Protein AF-0000000071358537 (afdb_homodimer)

Structure (mmCIF, N/CA/C/O backbone):
data_AF-0000000071358537-model_v1
#
loop_
_entity.id
_entity.type
_entity.pdbx_description
1 polymer 'DoxX-like family protein'
#
loop_
_atom_site.group_PDB
_atom_site.id
_atom_site.type_symbol
_atom_site.label_atom_id
_atom_site.label_alt_id
_atom_site.label_comp_id
_atom_site.label_asym_id
_atom_site.label_entity_id
_atom_site.label_seq_id
_atom_site.pdbx_PDB_ins_code
_atom_site.Cartn_x
_atom_site.Cartn_y
_atom_site.Cartn_z
_atom_site.occupancy
_atom_site.B_iso_or_equiv
_atom_site.auth_seq_id
_atom_site.auth_comp_id
_atom_site.auth_asym_id
_atom_site.auth_atom_id
_atom_site.pdbx_PDB_model_num
ATOM 1 N N . MET A 1 1 ? 20.312 22.672 9.211 1 70.56 1 MET A N 1
ATOM 2 C CA . MET A 1 1 ? 19.156 22.672 8.32 1 70.56 1 MET A CA 1
ATOM 3 C C . MET A 1 1 ? 19.578 22.359 6.891 1 70.56 1 MET A C 1
ATOM 5 O O . MET A 1 1 ? 18.938 21.562 6.215 1 70.56 1 MET A O 1
ATOM 9 N N . LYS A 1 2 ? 20.797 22.953 6.488 1 78.69 2 LYS A N 1
ATOM 10 C CA . LYS A 1 2 ? 21.312 22.781 5.133 1 78.69 2 LYS A CA 1
ATOM 11 C C . LYS A 1 2 ? 21.703 21.328 4.875 1 78.69 2 LYS A C 1
ATOM 13 O O . LYS A 1 2 ? 21.438 20.781 3.803 1 78.69 2 LYS A O 1
ATOM 18 N N . ASN A 1 3 ? 22.094 20.688 5.867 1 93.88 3 ASN A N 1
ATOM 19 C CA . ASN A 1 3 ? 22.547 19.312 5.734 1 93.88 3 ASN A CA 1
ATOM 20 C C . ASN A 1 3 ? 21.375 18.344 5.559 1 93.88 3 ASN A C 1
ATOM 22 O O . ASN A 1 3 ? 21.438 17.438 4.734 1 93.88 3 ASN A O 1
ATOM 26 N N . LEU A 1 4 ? 20.344 18.609 6.156 1 95.5 4 LEU A N 1
ATOM 27 C CA . LEU A 1 4 ? 19.188 17.734 6.066 1 95.5 4 LEU A CA 1
ATOM 28 C C . LEU A 1 4 ? 18.531 17.859 4.695 1 95.5 4 LEU A C 1
ATOM 30 O O . LEU A 1 4 ? 18.047 16.859 4.145 1 95.5 4 LEU A O 1
ATOM 34 N N . LYS A 1 5 ? 18.516 19.078 4.188 1 96.44 5 LYS A N 1
ATOM 35 C CA . LYS A 1 5 ? 17.953 19.281 2.852 1 96.44 5 LYS A CA 1
ATOM 36 C C . LYS A 1 5 ? 18.781 18.531 1.804 1 96.44 5 LYS A C 1
ATOM 38 O O . LYS A 1 5 ? 18.219 17.938 0.876 1 96.44 5 LYS A O 1
ATOM 43 N N . THR A 1 6 ? 20.031 18.688 1.976 1 98 6 THR A N 1
ATOM 44 C CA . THR A 1 6 ? 20.922 17.969 1.058 1 98 6 THR A CA 1
ATOM 45 C C . THR A 1 6 ? 20.703 16.469 1.17 1 98 6 THR A C 1
ATOM 47 O O . THR A 1 6 ? 20.641 15.766 0.157 1 98 6 THR A O 1
ATOM 50 N N . ILE A 1 7 ? 20.625 15.914 2.35 1 98.31 7 ILE A N 1
ATOM 51 C CA . ILE A 1 7 ? 20.391 14.492 2.574 1 98.31 7 ILE A CA 1
ATOM 52 C C . ILE A 1 7 ? 19.078 14.078 1.939 1 98.31 7 ILE A C 1
ATOM 54 O O . ILE A 1 7 ? 18.984 13.039 1.278 1 98.31 7 ILE A O 1
ATOM 58 N N . PHE A 1 8 ? 18.047 14.883 2.137 1 98.12 8 PHE A N 1
ATOM 59 C CA . PHE A 1 8 ? 16.75 14.625 1.54 1 98.12 8 PHE A CA 1
ATOM 60 C C . PHE A 1 8 ? 16.844 14.562 0.021 1 98.12 8 PHE A C 1
ATOM 62 O O . PHE A 1 8 ? 16.391 13.602 -0.599 1 98.12 8 PHE A O 1
ATOM 69 N N . LEU A 1 9 ? 17.5 15.562 -0.572 1 97.94 9 LEU A N 1
ATOM 70 C CA . LEU A 1 9 ? 17.562 15.664 -2.025 1 97.94 9 LEU A CA 1
ATOM 71 C C . LEU A 1 9 ? 18.375 14.523 -2.621 1 97.94 9 LEU A C 1
ATOM 73 O O . LEU A 1 9 ? 17.984 13.953 -3.645 1 97.94 9 LEU A O 1
ATOM 77 N N . VAL A 1 10 ? 19.391 14.156 -1.997 1 98.5 10 VAL A N 1
ATOM 78 C CA . VAL A 1 10 ? 20.266 13.109 -2.518 1 98.5 10 VAL A CA 1
ATOM 79 C C . VAL A 1 10 ? 19.578 11.75 -2.389 1 98.5 10 VAL A C 1
ATOM 81 O O . VAL A 1 10 ? 19.562 10.961 -3.338 1 98.5 10 VAL A O 1
ATOM 84 N N . SER A 1 11 ? 19.031 11.445 -1.256 1 98.69 11 SER A N 1
ATOM 85 C CA . SER A 1 11 ? 18.359 10.164 -1.061 1 98.69 11 SE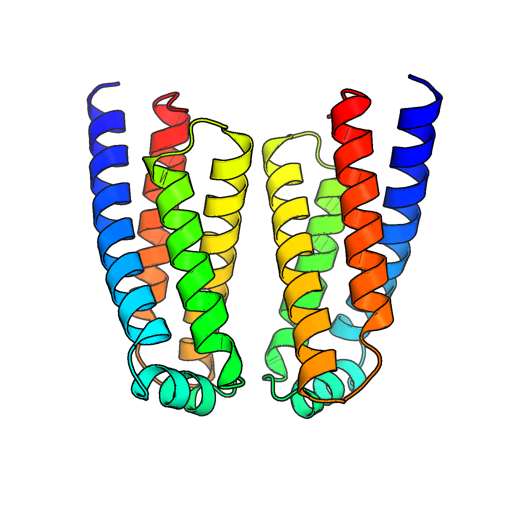R A CA 1
ATOM 86 C C . SER A 1 11 ? 17.141 10.039 -1.978 1 98.69 11 SER A C 1
ATOM 88 O O . SER A 1 11 ? 16.906 8.977 -2.562 1 98.69 11 SER A O 1
ATOM 90 N N . THR A 1 12 ? 16.422 11.109 -2.152 1 98.5 12 THR A N 1
ATOM 91 C CA . THR A 1 12 ? 15.242 11.078 -3.021 1 98.5 12 THR A CA 1
ATOM 92 C C . THR A 1 12 ? 15.656 10.906 -4.48 1 98.5 12 THR A C 1
ATOM 94 O O . THR A 1 12 ? 15.008 10.18 -5.234 1 98.5 12 THR A O 1
ATOM 97 N N . ALA A 1 13 ? 16.703 11.547 -4.859 1 98.75 13 ALA A N 1
ATOM 98 C CA . ALA A 1 13 ? 17.203 11.398 -6.227 1 98.75 13 ALA A CA 1
ATOM 99 C C . ALA A 1 13 ? 17.656 9.969 -6.488 1 98.75 13 ALA A C 1
ATOM 101 O O . ALA A 1 13 ? 17.344 9.391 -7.531 1 98.75 13 ALA A O 1
ATOM 102 N N . LEU A 1 14 ? 18.422 9.469 -5.586 1 98.81 14 LEU A N 1
ATOM 103 C CA . LEU A 1 14 ? 18.891 8.094 -5.73 1 98.81 14 LEU A CA 1
ATOM 104 C C . LEU A 1 14 ? 17.703 7.125 -5.762 1 98.81 14 LEU A C 1
ATOM 106 O O . LEU A 1 14 ? 17.672 6.211 -6.59 1 98.81 14 LEU A O 1
ATOM 110 N N . LEU A 1 15 ? 16.797 7.316 -4.848 1 98.88 15 LEU A N 1
ATOM 111 C CA . LEU A 1 15 ? 15.586 6.504 -4.828 1 98.88 15 LEU A CA 1
ATOM 112 C C . LEU A 1 15 ? 14.828 6.617 -6.148 1 98.88 15 LEU A C 1
ATOM 114 O O . LEU A 1 15 ? 14.359 5.613 -6.688 1 98.88 15 LEU A O 1
ATOM 118 N N . SER A 1 16 ? 14.75 7.77 -6.68 1 98.88 16 SER A N 1
ATOM 119 C CA . SER A 1 16 ? 14.047 8.016 -7.934 1 98.88 16 SER A CA 1
ATOM 120 C C . SER A 1 16 ? 14.703 7.273 -9.094 1 98.88 16 SER A C 1
ATOM 122 O O . SER A 1 16 ? 14.016 6.77 -9.984 1 98.88 16 SER A O 1
ATOM 124 N N . LEU A 1 17 ? 15.984 7.223 -9.078 1 98.56 17 LEU A N 1
ATOM 125 C CA . LEU A 1 17 ? 16.688 6.488 -10.117 1 98.56 17 LEU A CA 1
ATOM 126 C C . LEU A 1 17 ? 16.344 5.008 -10.078 1 98.56 17 LEU A C 1
ATOM 128 O O . LEU A 1 17 ? 16.062 4.402 -11.117 1 98.56 17 LEU A O 1
ATOM 132 N N . LEU A 1 18 ? 16.359 4.453 -8.914 1 98.31 18 LEU A N 1
ATOM 133 C CA . LEU A 1 18 ? 15.977 3.053 -8.758 1 98.31 18 LEU A CA 1
ATOM 134 C C . LEU A 1 18 ? 14.547 2.818 -9.227 1 98.31 18 LEU A C 1
ATOM 136 O O . LEU A 1 18 ? 14.266 1.837 -9.914 1 98.31 18 LEU A O 1
ATOM 140 N N . LEU A 1 19 ? 13.68 3.734 -8.836 1 98.75 19 LEU A N 1
ATOM 141 C CA . LEU A 1 19 ? 12.266 3.605 -9.156 1 98.75 19 LEU A CA 1
ATOM 142 C C . LEU A 1 19 ? 12.023 3.744 -10.656 1 98.75 19 LEU A C 1
ATOM 144 O O . LEU A 1 19 ? 11.195 3.033 -11.219 1 98.75 19 LEU A O 1
ATOM 148 N N . LEU A 1 20 ? 12.703 4.625 -11.273 1 98.5 20 LEU A N 1
ATOM 149 C CA . LEU A 1 20 ? 12.562 4.805 -12.711 1 98.5 20 LEU A CA 1
ATOM 150 C C . LEU A 1 20 ? 13.047 3.568 -13.469 1 98.5 20 LEU A C 1
ATOM 152 O O . LEU A 1 20 ? 12.406 3.137 -14.43 1 98.5 20 LEU A O 1
ATOM 156 N N . MET A 1 21 ? 14.109 3.059 -13.062 1 97.56 21 MET A N 1
ATOM 157 C CA . MET A 1 21 ? 14.617 1.84 -13.688 1 97.56 21 MET A CA 1
ATOM 158 C C . MET A 1 21 ? 13.633 0.686 -13.5 1 97.56 21 MET A C 1
ATOM 160 O O . MET A 1 21 ? 13.336 -0.035 -14.453 1 97.56 21 MET A O 1
ATOM 164 N N . SER A 1 22 ? 13.195 0.503 -12.32 1 97.44 22 SER A N 1
ATOM 165 C CA . SER A 1 22 ? 12.25 -0.571 -12.039 1 97.44 22 SER A CA 1
ATOM 166 C C . SER A 1 22 ? 10.953 -0.381 -12.812 1 97.44 22 SER A C 1
ATOM 168 O O . SER A 1 22 ? 10.438 -1.326 -13.414 1 97.44 22 SER A O 1
ATOM 170 N N . ALA A 1 23 ? 10.422 0.819 -12.781 1 98.25 23 ALA A N 1
ATOM 171 C CA . ALA A 1 23 ? 9.195 1.119 -13.516 1 98.25 23 ALA A CA 1
ATOM 172 C C . ALA A 1 23 ? 9.391 0.885 -15.016 1 98.25 23 ALA A C 1
ATOM 174 O O . ALA A 1 23 ? 8.5 0.347 -15.68 1 98.25 23 ALA A O 1
ATOM 175 N N . GLY A 1 24 ? 10.5 1.299 -15.547 1 98.19 24 GLY A N 1
ATOM 176 C CA . GLY A 1 24 ? 10.789 1.06 -16.953 1 98.19 24 GLY A CA 1
ATOM 177 C C . GLY A 1 24 ? 10.781 -0.412 -17.312 1 98.19 24 GLY A C 1
ATOM 178 O O . GLY A 1 24 ? 10.195 -0.8 -18.328 1 98.19 24 GLY A O 1
ATOM 179 N N . ILE A 1 25 ? 11.383 -1.176 -16.547 1 97.19 25 ILE A N 1
ATOM 180 C CA . ILE A 1 25 ? 11.422 -2.615 -16.781 1 97.19 25 ILE A CA 1
ATOM 181 C C . ILE A 1 25 ? 10.008 -3.188 -16.719 1 97.19 25 ILE A C 1
ATOM 183 O O . ILE A 1 25 ? 9.609 -3.961 -17.594 1 97.19 25 ILE A O 1
ATOM 187 N N . GLU A 1 26 ? 9.258 -2.781 -15.672 1 98.19 26 GLU A N 1
ATOM 188 C CA . GLU A 1 26 ? 7.906 -3.289 -15.484 1 98.19 26 GLU A CA 1
ATOM 189 C C . GLU A 1 26 ? 7.004 -2.898 -16.656 1 98.19 26 GLU A C 1
ATOM 191 O O . GLU A 1 26 ? 6.117 -3.664 -17.047 1 98.19 26 GLU A O 1
ATOM 196 N N . LEU A 1 27 ? 7.219 -1.743 -17.234 1 98.12 27 LEU A N 1
ATOM 197 C CA . LEU A 1 27 ? 6.305 -1.197 -18.234 1 98.12 27 LEU A CA 1
ATOM 198 C C . LEU A 1 27 ? 6.719 -1.623 -19.641 1 98.12 27 LEU A C 1
ATOM 200 O O . LEU A 1 27 ? 5.875 -1.747 -20.531 1 98.12 27 LEU A O 1
ATOM 204 N N . PHE A 1 28 ? 7.977 -1.967 -19.859 1 97.25 28 PHE A N 1
ATOM 205 C CA . PHE A 1 28 ? 8.398 -2.014 -21.25 1 97.25 28 PHE A CA 1
ATOM 206 C C . PHE A 1 28 ? 9.141 -3.311 -21.547 1 97.25 28 PHE A C 1
ATOM 208 O O . PHE A 1 28 ? 9.594 -3.525 -22.672 1 97.25 28 PHE A O 1
ATOM 215 N N . THR A 1 29 ? 9.25 -4.148 -20.594 1 95.94 29 THR A N 1
ATOM 216 C CA . THR A 1 29 ? 9.992 -5.371 -20.891 1 95.94 29 THR A CA 1
ATOM 217 C C . THR A 1 29 ? 9.164 -6.605 -20.547 1 95.94 29 THR A C 1
ATOM 219 O O . THR A 1 29 ? 8.43 -6.609 -19.562 1 95.94 29 THR A O 1
ATOM 222 N N . ALA A 1 30 ? 9.336 -7.645 -21.359 1 92.81 30 ALA A N 1
ATOM 223 C CA . ALA A 1 30 ? 8.711 -8.938 -21.094 1 92.81 30 ALA A CA 1
ATOM 224 C C . ALA A 1 30 ? 9.359 -9.609 -19.891 1 92.81 30 ALA A C 1
ATOM 226 O O . ALA A 1 30 ? 8.734 -10.43 -19.219 1 92.81 30 ALA A O 1
ATOM 227 N N . GLY A 1 31 ? 10.562 -9.305 -19.672 1 93.19 31 GLY A N 1
ATOM 228 C CA . GLY A 1 31 ? 11.305 -9.859 -18.547 1 93.19 31 GLY A CA 1
ATOM 229 C C . GLY A 1 31 ? 10.648 -9.594 -17.203 1 93.19 31 GLY A C 1
ATOM 230 O O . GLY A 1 31 ? 10.758 -10.406 -16.281 1 93.19 31 GLY A O 1
ATOM 231 N N . ALA A 1 32 ? 10.023 -8.539 -17.125 1 94 32 ALA A N 1
ATOM 232 C CA . ALA A 1 32 ? 9.344 -8.227 -15.867 1 94 32 ALA A CA 1
ATOM 233 C C . ALA A 1 32 ? 8.227 -9.219 -15.57 1 94 32 ALA A C 1
ATOM 235 O O . ALA A 1 32 ? 8.094 -9.695 -14.445 1 94 32 ALA A O 1
ATOM 236 N N . ARG A 1 33 ? 7.492 -9.547 -16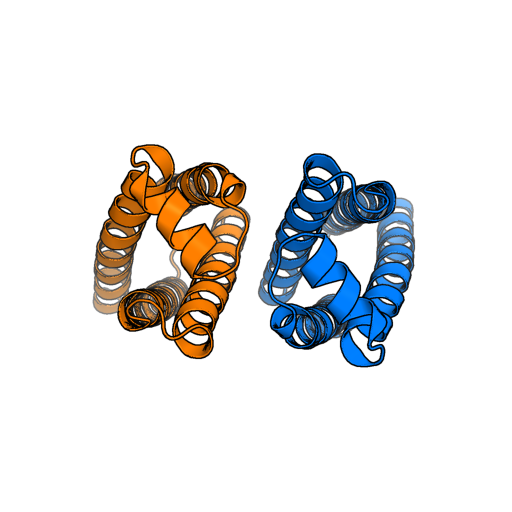.562 1 95.62 33 ARG A N 1
ATOM 237 C CA . ARG A 1 33 ? 6.41 -10.516 -16.391 1 95.62 33 ARG A CA 1
ATOM 238 C C . ARG A 1 33 ? 6.953 -11.875 -15.984 1 95.62 33 ARG A C 1
ATOM 240 O O . ARG A 1 33 ? 6.395 -12.539 -15.109 1 95.62 33 ARG A O 1
ATOM 247 N N . ASP A 1 34 ? 8.07 -12.258 -16.578 1 95.38 34 ASP A N 1
ATOM 248 C CA . ASP A 1 34 ? 8.711 -13.523 -16.219 1 95.38 34 ASP A CA 1
ATOM 249 C C . ASP A 1 34 ? 9.18 -13.508 -14.766 1 95.38 34 ASP A C 1
ATOM 251 O O . ASP A 1 34 ? 9.102 -14.531 -14.078 1 95.38 34 ASP A O 1
ATOM 255 N N . THR A 1 35 ? 9.695 -12.367 -14.328 1 95.69 35 THR A N 1
ATOM 256 C CA . THR A 1 35 ? 10.156 -12.234 -12.953 1 95.69 35 THR A CA 1
ATOM 257 C C . THR A 1 35 ? 8.992 -12.406 -11.969 1 95.69 35 THR A C 1
ATOM 259 O O . THR A 1 35 ? 9.133 -13.078 -10.953 1 95.69 35 THR A O 1
ATOM 262 N N . PHE A 1 36 ? 7.84 -11.82 -12.266 1 97.25 36 PHE A N 1
ATOM 263 C CA . PHE A 1 36 ? 6.664 -11.977 -11.422 1 97.25 36 PHE A CA 1
ATOM 264 C C . PHE A 1 36 ? 6.273 -13.445 -11.305 1 97.25 36 PHE A C 1
ATOM 266 O O . PHE A 1 36 ? 6.051 -13.945 -10.195 1 97.25 36 PHE A O 1
ATOM 273 N N . VAL A 1 37 ? 6.262 -14.109 -12.406 1 96.06 37 VAL A N 1
ATOM 274 C CA . VAL A 1 37 ? 5.887 -15.516 -12.422 1 96.06 37 VAL A CA 1
ATOM 275 C C . VAL A 1 37 ? 6.898 -16.328 -11.617 1 96.06 37 VAL A C 1
ATOM 277 O O . VAL A 1 37 ? 6.523 -17.188 -10.82 1 96.06 37 VAL A O 1
ATOM 280 N N . ALA A 1 38 ? 8.156 -16.062 -11.828 1 96.5 38 ALA A N 1
ATOM 281 C CA . ALA A 1 38 ? 9.211 -16.781 -11.117 1 96.5 38 ALA A CA 1
ATOM 282 C C . ALA A 1 38 ? 9.094 -16.578 -9.609 1 96.5 38 ALA A C 1
ATOM 284 O O . ALA A 1 38 ? 9.438 -17.469 -8.828 1 96.5 38 ALA A O 1
ATOM 285 N N . LEU A 1 39 ? 8.555 -15.43 -9.203 1 96.69 39 LEU A N 1
ATOM 286 C CA . LEU A 1 39 ? 8.367 -15.109 -7.793 1 96.69 39 LEU A CA 1
ATOM 287 C C . LEU A 1 39 ? 7.066 -15.719 -7.27 1 96.69 39 LEU A C 1
ATOM 289 O O . LEU A 1 39 ? 6.789 -15.656 -6.07 1 96.69 39 LEU A O 1
ATOM 293 N N . GLY A 1 40 ? 6.25 -16.219 -8.156 1 95.94 40 GLY A N 1
ATOM 294 C CA . GLY A 1 40 ? 4.977 -16.797 -7.762 1 95.94 40 GLY A CA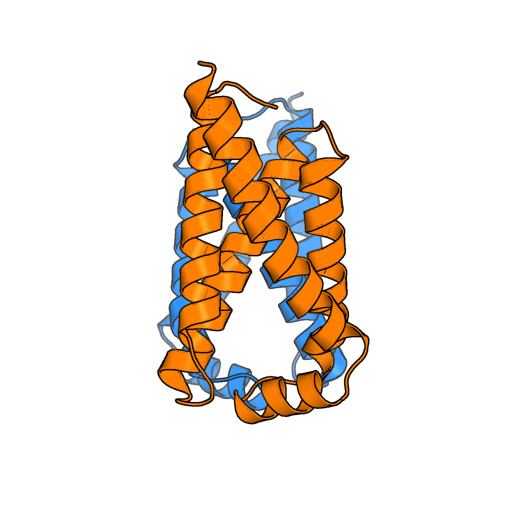 1
ATOM 295 C C . GLY A 1 40 ? 3.826 -15.812 -7.801 1 95.94 40 GLY A C 1
ATOM 296 O O . GLY A 1 40 ? 2.795 -16.031 -7.16 1 95.94 40 GLY A O 1
ATOM 297 N N . TYR A 1 41 ? 4.008 -14.766 -8.477 1 97.56 41 TYR A N 1
ATOM 298 C CA . TYR A 1 41 ? 2.982 -13.734 -8.586 1 97.56 41 TYR A CA 1
ATOM 299 C C . TYR A 1 41 ? 2.416 -13.68 -10 1 97.56 41 TYR A C 1
ATOM 301 O O . TYR A 1 41 ? 3.082 -14.086 -10.961 1 97.56 41 TYR A O 1
ATOM 309 N N . PRO A 1 42 ? 1.22 -13.148 -10.094 1 97.31 42 PRO A N 1
ATOM 310 C CA . PRO A 1 42 ? 0.649 -13.016 -11.438 1 97.31 42 PRO A CA 1
ATOM 311 C C . PRO A 1 42 ? 1.406 -12.008 -12.305 1 97.31 42 PRO A C 1
ATOM 313 O O . PRO A 1 42 ? 1.798 -10.945 -11.82 1 97.31 42 PRO A O 1
ATOM 316 N N . ALA A 1 43 ? 1.479 -12.328 -13.531 1 96.44 43 ALA A N 1
ATOM 317 C CA . ALA A 1 43 ? 2.197 -11.492 -14.484 1 96.44 43 ALA A CA 1
ATOM 318 C C . ALA A 1 43 ? 1.489 -10.148 -14.672 1 96.44 43 ALA A C 1
ATOM 320 O O . ALA A 1 43 ? 2.129 -9.141 -14.969 1 96.44 43 ALA A O 1
ATOM 321 N N . TYR A 1 44 ? 0.25 -10.094 -14.477 1 96 44 TYR A N 1
ATOM 322 C CA . TYR A 1 44 ? -0.521 -8.891 -14.766 1 96 44 TYR A CA 1
ATOM 323 C C . TYR A 1 44 ? -0.192 -7.773 -13.781 1 96 44 TYR A C 1
ATOM 325 O O . TYR A 1 44 ? -0.564 -6.617 -13.992 1 96 44 TYR A O 1
ATOM 333 N N . LEU A 1 45 ? 0.478 -8.062 -12.773 1 97.75 45 LEU A N 1
ATOM 334 C CA . LEU A 1 45 ? 0.835 -7.074 -11.766 1 97.75 45 LEU A CA 1
ATOM 335 C C . LEU A 1 45 ? 1.906 -6.121 -12.289 1 97.75 45 LEU A C 1
ATOM 337 O O . LEU A 1 45 ? 2.088 -5.027 -11.758 1 97.75 45 LEU A O 1
ATOM 341 N N . SER A 1 46 ? 2.59 -6.531 -13.32 1 98 46 SER A N 1
ATOM 342 C CA . SER A 1 46 ? 3.756 -5.785 -13.773 1 98 46 SER A CA 1
ATOM 343 C C . SER A 1 46 ? 3.373 -4.375 -14.211 1 98 46 SER A C 1
ATOM 345 O O . SER A 1 46 ? 3.879 -3.393 -13.672 1 98 46 SER A O 1
ATOM 347 N N . ILE A 1 47 ? 2.461 -4.184 -15.062 1 97.56 47 ILE A N 1
ATOM 348 C CA . ILE A 1 47 ? 2.133 -2.898 -15.664 1 97.56 47 ILE A CA 1
ATOM 349 C C . ILE A 1 47 ? 1.509 -1.979 -14.617 1 97.56 47 ILE A C 1
ATOM 351 O O . ILE A 1 47 ? 1.948 -0.84 -14.445 1 97.56 47 ILE A O 1
ATOM 355 N N . PRO A 1 48 ? 0.514 -2.48 -13.828 1 97.56 48 PRO A N 1
ATOM 356 C CA . PRO A 1 48 ? -0.033 -1.593 -12.805 1 97.56 48 PRO A CA 1
ATOM 357 C C . PRO A 1 48 ? 1.021 -1.138 -11.797 1 97.56 48 PRO A C 1
ATOM 359 O O . PRO A 1 48 ? 0.985 0.005 -11.328 1 97.56 48 PRO A O 1
ATOM 362 N N . LEU A 1 49 ? 1.896 -1.993 -11.438 1 98.12 49 LEU A N 1
ATOM 363 C CA . LEU A 1 49 ? 2.939 -1.614 -10.484 1 98.12 49 LEU A CA 1
ATOM 364 C C . LEU A 1 49 ? 3.857 -0.553 -11.086 1 98.12 49 LEU A C 1
ATOM 366 O O . LEU A 1 49 ? 4.207 0.419 -10.414 1 98.12 49 LEU A O 1
ATOM 370 N N . GLY A 1 50 ? 4.266 -0.733 -12.32 1 98.5 50 GLY A N 1
ATOM 371 C CA . GLY A 1 50 ? 5.07 0.274 -13 1 98.5 50 GLY A CA 1
ATOM 372 C C . GLY A 1 50 ? 4.398 1.635 -13.047 1 98.5 50 GLY A C 1
ATOM 373 O O . GLY A 1 50 ? 5.035 2.656 -12.781 1 98.5 50 GLY A O 1
ATOM 374 N N . LEU A 1 51 ? 3.162 1.649 -13.375 1 98.44 51 LEU A N 1
ATOM 375 C CA . LEU A 1 51 ? 2.406 2.896 -13.438 1 98.44 51 LEU A CA 1
ATOM 376 C C . LEU A 1 51 ? 2.318 3.543 -12.055 1 98.44 51 LEU A C 1
ATOM 378 O O . LEU A 1 51 ? 2.424 4.766 -11.93 1 98.44 51 LEU A O 1
ATOM 382 N N . ALA A 1 52 ? 2.055 2.721 -11.102 1 98.06 52 ALA A N 1
ATOM 383 C CA . ALA A 1 52 ? 1.995 3.225 -9.734 1 98.06 52 ALA A CA 1
ATOM 384 C C . ALA A 1 52 ? 3.32 3.865 -9.328 1 98.06 52 ALA A C 1
ATOM 386 O O . ALA A 1 52 ? 3.336 4.895 -8.648 1 98.06 52 ALA A O 1
ATOM 387 N N . LYS A 1 53 ? 4.422 3.238 -9.711 1 98.69 53 LYS A N 1
ATOM 388 C CA . LYS A 1 53 ? 5.73 3.795 -9.383 1 98.69 53 LYS A CA 1
ATOM 389 C C . LYS A 1 53 ? 5.938 5.148 -10.055 1 98.69 53 LYS A C 1
ATOM 391 O O . LYS A 1 53 ? 6.48 6.074 -9.445 1 98.69 53 LYS A O 1
ATOM 396 N N . ILE A 1 54 ? 5.488 5.27 -11.211 1 98.75 54 ILE A N 1
ATOM 397 C CA . ILE A 1 54 ? 5.574 6.551 -11.898 1 98.75 54 ILE A CA 1
ATOM 398 C C . ILE A 1 54 ? 4.715 7.59 -11.18 1 98.75 54 ILE A C 1
ATOM 400 O O . ILE A 1 54 ? 5.148 8.719 -10.969 1 98.75 54 ILE A O 1
ATOM 404 N N . ALA A 1 55 ? 3.541 7.273 -10.836 1 98.44 55 ALA A N 1
ATOM 405 C CA . ALA A 1 55 ? 2.662 8.172 -10.094 1 98.44 55 ALA A CA 1
ATOM 406 C C . ALA A 1 55 ? 3.318 8.625 -8.789 1 98.44 55 ALA A C 1
ATOM 408 O O . ALA A 1 55 ? 3.236 9.797 -8.422 1 98.44 55 ALA A O 1
ATOM 409 N N . GLY A 1 56 ? 3.945 7.664 -8.047 1 98.38 56 GLY A N 1
ATOM 410 C CA . GLY A 1 56 ? 4.656 8.008 -6.828 1 98.38 56 GLY A CA 1
ATOM 411 C C . GLY A 1 56 ? 5.797 8.984 -7.055 1 98.38 56 GLY A C 1
ATOM 412 O O . GLY A 1 56 ? 6.012 9.891 -6.246 1 98.38 56 GLY A O 1
ATOM 413 N N . LEU A 1 57 ? 6.457 8.781 -8.141 1 98.69 57 LEU A N 1
ATOM 414 C CA . LEU A 1 57 ? 7.547 9.688 -8.484 1 98.69 57 LEU A CA 1
ATOM 415 C C . LEU A 1 57 ? 7.02 11.094 -8.766 1 98.69 57 LEU A C 1
ATOM 417 O O . LEU A 1 57 ? 7.621 12.086 -8.344 1 98.69 57 LEU A O 1
ATOM 421 N N . ILE A 1 58 ? 5.961 11.156 -9.461 1 98.38 58 ILE A N 1
ATOM 422 C CA . ILE A 1 58 ? 5.324 12.445 -9.719 1 98.38 58 ILE A CA 1
ATOM 423 C C . ILE A 1 58 ? 4.926 13.094 -8.398 1 98.38 58 ILE A C 1
ATOM 425 O O . ILE A 1 58 ? 5.141 14.297 -8.203 1 98.38 58 ILE A O 1
ATOM 429 N N . ALA A 1 59 ? 4.395 12.328 -7.508 1 97.69 59 ALA A N 1
ATOM 430 C CA . ALA A 1 59 ? 4.004 12.836 -6.191 1 97.69 59 ALA A CA 1
ATOM 431 C C . ALA A 1 59 ? 5.211 13.391 -5.441 1 97.69 59 ALA A C 1
ATOM 433 O O . ALA A 1 59 ? 5.137 14.461 -4.84 1 97.69 59 ALA A O 1
ATOM 434 N N . PHE A 1 60 ? 6.309 12.672 -5.5 1 97.38 60 PHE A N 1
ATOM 435 C CA . PHE A 1 60 ? 7.516 13.078 -4.785 1 97.38 60 PHE A CA 1
ATOM 436 C C . PHE A 1 60 ? 8.016 14.43 -5.277 1 97.38 60 PHE A C 1
ATOM 438 O O . PHE A 1 60 ? 8.406 15.281 -4.473 1 97.38 60 PHE A O 1
ATOM 445 N N . TRP A 1 61 ? 7.926 14.68 -6.559 1 97.31 61 TRP A N 1
ATOM 446 C CA . TRP A 1 61 ? 8.688 15.789 -7.105 1 97.31 61 TRP A CA 1
ATOM 447 C C . TRP A 1 61 ? 7.766 16.953 -7.492 1 97.31 61 TRP A C 1
ATOM 449 O O . TRP A 1 61 ? 8.172 18.109 -7.465 1 97.31 61 TRP A O 1
ATOM 459 N N . LEU A 1 62 ? 6.523 16.625 -7.773 1 97.06 62 LEU A N 1
ATOM 460 C CA . LEU A 1 62 ? 5.73 17.672 -8.422 1 97.06 62 LEU A CA 1
ATOM 461 C C . LEU A 1 62 ? 4.543 18.062 -7.551 1 97.06 62 LEU A C 1
ATOM 463 O O . LEU A 1 62 ? 3.941 19.125 -7.758 1 97.06 62 LEU A O 1
ATOM 467 N N . VAL A 1 63 ? 4.195 17.219 -6.711 1 94.94 63 VAL A N 1
ATOM 468 C CA . VAL A 1 63 ? 2.988 17.516 -5.941 1 94.94 63 VAL A CA 1
ATOM 469 C C . VAL A 1 63 ? 3.365 18.156 -4.609 1 94.94 63 VAL A C 1
ATOM 471 O O . VAL A 1 63 ? 4.277 17.688 -3.92 1 94.94 63 VAL A O 1
ATOM 474 N N . LYS A 1 64 ? 2.656 19.172 -4.203 1 93.81 64 LYS A N 1
ATOM 475 C CA . LYS A 1 64 ? 2.977 19.922 -2.986 1 93.81 64 LYS A CA 1
ATOM 476 C C . LYS A 1 64 ? 2.072 19.5 -1.832 1 93.81 64 LYS A C 1
ATOM 478 O O . LYS A 1 64 ? 2.357 19.797 -0.671 1 93.81 64 LYS A O 1
ATOM 483 N N . ASN A 1 65 ? 1.072 18.812 -2.141 1 94.38 65 ASN A N 1
ATOM 484 C CA . ASN A 1 65 ? 0.15 18.359 -1.105 1 94.38 65 ASN A CA 1
ATOM 485 C C . ASN A 1 65 ? 0.792 17.297 -0.207 1 94.38 65 ASN A C 1
ATOM 487 O O . ASN A 1 65 ? 1.171 16.234 -0.675 1 94.38 65 ASN A O 1
ATOM 491 N N . PRO A 1 66 ? 0.92 17.562 1.1 1 93.31 66 PRO A N 1
ATOM 492 C CA . PRO A 1 66 ? 1.606 16.625 1.996 1 93.31 66 PRO A CA 1
ATOM 493 C C . PRO A 1 66 ? 0.896 15.281 2.1 1 93.31 66 PRO A C 1
ATOM 495 O O . PRO A 1 66 ? 1.548 14.25 2.275 1 93.31 66 PRO A O 1
ATOM 498 N N . THR A 1 67 ? -0.353 15.32 2.037 1 93.69 67 THR A N 1
ATOM 499 C CA . THR A 1 67 ? -1.111 14.078 2.133 1 93.69 67 THR A CA 1
ATOM 500 C C . THR A 1 67 ? -0.761 13.141 0.98 1 93.69 67 THR A C 1
ATOM 502 O O . THR A 1 67 ? -0.524 11.945 1.191 1 93.69 67 THR A O 1
ATOM 505 N N . ILE A 1 68 ? -0.725 13.641 -0.203 1 96 68 ILE A N 1
ATOM 506 C CA . ILE A 1 68 ? -0.392 12.844 -1.379 1 96 68 ILE A CA 1
ATOM 507 C C . ILE A 1 68 ? 1.031 12.305 -1.254 1 96 68 ILE A C 1
ATOM 509 O O . ILE A 1 68 ? 1.302 11.156 -1.61 1 96 68 ILE A O 1
ATOM 513 N N . LYS A 1 69 ? 1.898 13.016 -0.73 1 96.44 69 LYS A N 1
ATOM 514 C CA . LYS A 1 69 ? 3.273 12.57 -0.523 1 96.44 69 LYS A CA 1
ATOM 515 C C . LYS A 1 69 ? 3.336 11.438 0.497 1 96.44 69 LYS A C 1
ATOM 517 O O . LYS A 1 69 ? 4.086 10.477 0.319 1 96.44 69 LYS A O 1
ATOM 522 N N . GLU A 1 70 ? 2.52 11.594 1.552 1 96.38 70 GLU A N 1
ATOM 523 C CA . GLU A 1 70 ? 2.473 10.531 2.551 1 96.38 70 GLU A CA 1
ATOM 524 C C . GLU A 1 70 ? 1.959 9.227 1.944 1 96.38 70 GLU A C 1
ATOM 526 O O . GLU A 1 70 ? 2.453 8.148 2.271 1 96.38 70 GLU A O 1
ATOM 531 N N . TRP A 1 71 ? 0.983 9.359 1.085 1 97.25 71 TRP A N 1
ATOM 532 C CA . TRP A 1 71 ? 0.457 8.172 0.413 1 97.25 71 TRP A CA 1
ATOM 533 C C . TRP A 1 71 ? 1.517 7.539 -0.481 1 97.25 71 TRP A C 1
ATOM 535 O O . TRP A 1 71 ? 1.581 6.316 -0.604 1 97.25 71 TRP A O 1
ATOM 545 N N . ALA A 1 72 ? 2.283 8.367 -1.154 1 98.19 72 ALA A N 1
ATOM 546 C CA . ALA A 1 72 ? 3.371 7.863 -1.986 1 98.19 72 ALA A CA 1
ATOM 547 C C . ALA A 1 72 ? 4.41 7.129 -1.143 1 98.19 72 ALA A C 1
ATOM 549 O O . ALA A 1 72 ? 4.82 6.016 -1.482 1 98.19 72 ALA A O 1
ATOM 550 N N . TYR A 1 73 ? 4.812 7.707 -0.033 1 98.25 73 TYR A N 1
ATOM 551 C CA . TYR A 1 73 ? 5.773 7.066 0.858 1 98.25 73 TYR A CA 1
ATOM 552 C C . TYR A 1 73 ? 5.23 5.738 1.38 1 98.25 73 TYR A C 1
ATOM 554 O O . TYR A 1 73 ? 5.957 4.746 1.446 1 98.25 73 TYR A O 1
ATOM 562 N N . ALA A 1 74 ? 3.969 5.742 1.723 1 97.75 74 ALA A N 1
ATOM 563 C CA . ALA A 1 74 ? 3.35 4.508 2.205 1 97.75 74 ALA A CA 1
ATOM 564 C C . ALA A 1 74 ? 3.336 3.439 1.118 1 97.75 74 ALA A C 1
ATOM 566 O O . ALA A 1 74 ? 3.668 2.279 1.376 1 97.75 74 ALA A O 1
ATOM 567 N N . GLY A 1 75 ? 2.936 3.857 -0.038 1 97.94 75 GLY A N 1
ATOM 568 C CA . GLY A 1 75 ? 2.928 2.924 -1.152 1 97.94 75 GLY A CA 1
ATOM 569 C C . GLY A 1 75 ? 4.285 2.301 -1.42 1 97.94 75 GLY A C 1
ATOM 570 O O . GLY A 1 75 ? 4.391 1.085 -1.6 1 97.94 75 GLY A O 1
ATOM 571 N N . PHE A 1 76 ? 5.277 3.084 -1.433 1 98.81 76 PHE A N 1
ATOM 572 C CA . PHE A 1 76 ? 6.621 2.58 -1.689 1 98.81 76 PHE A CA 1
ATOM 573 C C . PHE A 1 76 ? 7.113 1.729 -0.524 1 98.81 76 PHE A C 1
ATOM 575 O O . PHE A 1 76 ? 7.848 0.758 -0.724 1 98.81 76 PHE A O 1
ATOM 582 N N . PHE A 1 77 ? 6.773 2.143 0.67 1 98.38 77 PHE A N 1
ATOM 583 C CA . PHE A 1 77 ? 7.129 1.321 1.821 1 98.38 77 PHE A CA 1
ATOM 584 C C . PHE A 1 77 ? 6.574 -0.09 1.672 1 98.38 77 PHE A C 1
ATOM 586 O O . PHE A 1 77 ? 7.309 -1.069 1.814 1 98.38 77 PHE A O 1
ATOM 593 N N . PHE A 1 78 ? 5.266 -0.185 1.343 1 97.44 78 PHE A N 1
ATOM 594 C CA . PHE A 1 78 ? 4.652 -1.5 1.193 1 97.44 78 PHE A CA 1
ATOM 595 C C . PHE A 1 78 ? 5.238 -2.236 -0.005 1 97.44 78 PHE A C 1
ATOM 597 O O . PHE A 1 78 ? 5.453 -3.449 0.05 1 97.44 78 PHE A O 1
ATOM 604 N N . ASP A 1 79 ? 5.469 -1.511 -1.092 1 98.12 79 ASP A N 1
ATOM 605 C CA . ASP A 1 79 ? 6.059 -2.102 -2.287 1 98.12 79 ASP A CA 1
ATOM 606 C C . ASP A 1 79 ? 7.402 -2.752 -1.972 1 98.12 79 ASP A C 1
ATOM 608 O O . ASP A 1 79 ? 7.629 -3.918 -2.303 1 98.12 79 ASP A O 1
ATOM 612 N N . PHE A 1 80 ? 8.258 -2.078 -1.282 1 98.75 80 PHE A N 1
ATOM 613 C CA . PHE A 1 80 ? 9.617 -2.557 -1.056 1 98.75 80 PHE A CA 1
ATOM 614 C C . PHE A 1 80 ? 9.625 -3.682 -0.028 1 98.75 80 PHE A C 1
ATOM 616 O O . PHE A 1 80 ? 10.422 -4.621 -0.136 1 98.75 80 PHE A O 1
ATOM 623 N N . VAL A 1 81 ? 8.812 -3.609 0.964 1 97.75 81 VAL A N 1
ATOM 624 C CA . VAL A 1 81 ? 8.703 -4.695 1.935 1 97.75 81 VAL A CA 1
ATOM 625 C C . VAL A 1 81 ? 8.25 -5.973 1.234 1 97.75 81 VAL A C 1
ATOM 627 O O . VAL A 1 81 ? 8.812 -7.047 1.456 1 97.75 81 VAL A O 1
ATOM 630 N N . LEU A 1 82 ? 7.262 -5.844 0.385 1 97.31 82 LEU A N 1
ATOM 631 C CA . LEU A 1 82 ? 6.742 -7 -0.341 1 97.31 82 LEU A CA 1
ATOM 632 C C . LEU A 1 82 ? 7.785 -7.535 -1.317 1 97.31 82 LEU A C 1
ATOM 634 O O . LEU A 1 82 ? 7.973 -8.75 -1.423 1 97.31 82 LEU A O 1
ATOM 638 N N . ALA A 1 83 ? 8.43 -6.633 -2.014 1 97.88 83 ALA A N 1
ATOM 639 C CA . ALA A 1 83 ? 9.453 -7.051 -2.967 1 97.88 83 ALA A CA 1
ATOM 640 C C . ALA A 1 83 ? 10.586 -7.793 -2.266 1 97.88 83 ALA A C 1
ATOM 642 O O . ALA A 1 83 ? 10.992 -8.875 -2.699 1 97.88 83 ALA A O 1
ATOM 643 N N . ALA A 1 84 ? 11.117 -7.223 -1.183 1 98.12 84 ALA A N 1
ATOM 644 C CA . ALA A 1 84 ? 12.188 -7.875 -0.433 1 98.12 84 ALA A CA 1
ATOM 645 C C . ALA A 1 84 ? 11.758 -9.25 0.056 1 98.12 84 ALA A C 1
ATOM 647 O O . ALA A 1 84 ? 12.5 -10.227 -0.071 1 98.12 84 ALA A O 1
ATOM 648 N N . SER A 1 85 ? 10.562 -9.359 0.597 1 97.38 85 SER A N 1
ATOM 649 C CA . SER A 1 85 ? 10.055 -10.633 1.107 1 97.38 85 SER A CA 1
ATOM 650 C C . SER A 1 85 ? 9.906 -11.656 -0.009 1 97.38 85 SER A C 1
ATOM 652 O O . SER A 1 85 ? 10.234 -12.836 0.174 1 97.38 85 SER A O 1
ATOM 654 N N . ALA A 1 86 ? 9.375 -11.211 -1.129 1 97.25 86 ALA A N 1
ATOM 655 C CA . ALA A 1 86 ? 9.18 -12.109 -2.262 1 97.25 86 ALA A CA 1
ATOM 656 C C . ALA A 1 86 ? 10.5 -12.734 -2.705 1 97.25 86 ALA A C 1
ATOM 658 O O . ALA A 1 86 ? 10.578 -13.945 -2.914 1 97.25 86 ALA A O 1
ATOM 659 N N . HIS A 1 87 ? 11.531 -11.945 -2.836 1 97.69 87 HIS A N 1
ATOM 660 C CA . HIS A 1 87 ? 12.836 -12.453 -3.248 1 97.69 87 HIS A CA 1
ATOM 661 C C . HIS A 1 87 ? 13.438 -13.352 -2.174 1 97.69 87 HIS A C 1
ATOM 663 O O . HIS A 1 87 ? 14.008 -14.398 -2.484 1 97.69 87 HIS A O 1
ATOM 669 N N . LEU A 1 88 ? 13.305 -12.914 -0.947 1 96.75 88 LEU A N 1
ATOM 670 C CA . LEU A 1 88 ? 13.867 -13.68 0.157 1 96.75 88 LEU A CA 1
ATOM 671 C C . LEU A 1 88 ? 13.219 -15.055 0.256 1 96.75 88 LEU A C 1
ATOM 673 O O . LEU A 1 88 ? 13.906 -16.062 0.438 1 96.75 88 LEU A O 1
ATOM 677 N N . ILE A 1 89 ? 11.984 -15.156 0.097 1 96.12 89 ILE A N 1
ATOM 678 C CA . ILE A 1 89 ? 11.234 -16.391 0.327 1 96.12 89 ILE A CA 1
ATOM 679 C C . ILE A 1 89 ? 11.32 -17.281 -0.909 1 96.12 89 ILE A C 1
ATOM 681 O O . ILE A 1 89 ? 11.461 -18.5 -0.794 1 96.12 89 ILE A O 1
ATOM 685 N N . SER A 1 90 ? 11.164 -16.688 -2.076 1 95.19 90 SER A N 1
ATOM 686 C CA . SER A 1 90 ? 11.203 -17.469 -3.305 1 95.19 90 SER A CA 1
ATOM 687 C C . SER A 1 90 ? 12.617 -17.953 -3.604 1 95.19 90 SER A C 1
ATOM 689 O O . SER A 1 90 ? 12.797 -18.922 -4.344 1 95.19 90 SER A O 1
ATOM 691 N N . GLY A 1 91 ? 13.625 -17.156 -3.115 1 94.88 91 GLY A N 1
ATOM 692 C CA . GLY A 1 91 ? 15 -17.453 -3.463 1 94.88 91 GLY A CA 1
ATOM 693 C C . GLY A 1 91 ? 15.375 -17 -4.859 1 94.88 91 GLY A C 1
ATOM 694 O O . GLY A 1 91 ? 16.484 -17.266 -5.332 1 94.88 91 GLY A O 1
ATOM 695 N N . PHE A 1 92 ? 14.445 -16.406 -5.48 1 96.06 92 PHE A N 1
ATOM 696 C CA . PHE A 1 92 ? 14.68 -15.93 -6.84 1 96.06 92 PHE A CA 1
ATOM 697 C C . PHE A 1 92 ? 15.102 -14.469 -6.844 1 96.06 92 PHE A C 1
ATOM 699 O O . PHE A 1 92 ? 14.43 -13.617 -6.262 1 96.06 92 PHE A O 1
ATOM 706 N N . GLY A 1 93 ? 16.219 -14.156 -7.477 1 93.69 93 GLY A N 1
ATOM 707 C CA . GLY A 1 93 ? 16.688 -12.789 -7.582 1 93.69 93 GLY A CA 1
ATOM 708 C C . GLY A 1 93 ? 17.328 -12.281 -6.309 1 93.69 93 GLY A C 1
ATOM 709 O O . GLY A 1 93 ? 17.562 -13.047 -5.371 1 93.69 93 GLY A O 1
ATOM 710 N N . ASN A 1 94 ? 17.688 -11.102 -6.371 1 94.75 94 ASN A N 1
ATOM 711 C CA . ASN A 1 94 ? 18.406 -10.469 -5.273 1 94.75 94 ASN A CA 1
ATOM 712 C C . ASN A 1 94 ? 17.516 -9.492 -4.504 1 94.75 94 ASN A C 1
ATOM 714 O O . ASN A 1 94 ? 17.078 -8.484 -5.059 1 94.75 94 ASN A O 1
ATOM 718 N N . PRO A 1 95 ? 17.359 -9.805 -3.156 1 96.69 95 PRO A N 1
ATOM 719 C CA . PRO A 1 95 ? 16.516 -8.914 -2.352 1 96.69 95 PRO A CA 1
ATOM 720 C C . PRO A 1 95 ? 17.188 -7.586 -2.029 1 96.69 95 PRO A C 1
ATOM 722 O O . PRO A 1 95 ? 16.531 -6.652 -1.563 1 96.69 95 PRO A O 1
ATOM 725 N N . MET A 1 96 ? 18.391 -7.414 -2.35 1 97.62 96 MET A N 1
ATOM 726 C CA . MET A 1 96 ? 19.203 -6.289 -1.87 1 97.62 96 MET A CA 1
ATOM 727 C C . MET A 1 96 ? 18.734 -4.98 -2.498 1 97.62 96 MET A C 1
ATOM 729 O O . MET A 1 96 ? 18.766 -3.932 -1.854 1 97.62 96 MET A O 1
ATOM 733 N N . ILE A 1 97 ? 18.312 -5 -3.68 1 97.31 97 ILE A N 1
ATOM 734 C CA . ILE A 1 97 ? 17.859 -3.773 -4.324 1 97.31 97 ILE A CA 1
ATOM 735 C C . ILE A 1 97 ? 16.641 -3.221 -3.59 1 97.31 97 ILE A C 1
ATOM 737 O O . ILE A 1 97 ? 16.562 -2.023 -3.301 1 97.31 97 ILE A O 1
ATOM 741 N N . ALA A 1 98 ? 15.688 -4.152 -3.307 1 98.25 98 ALA A N 1
ATOM 742 C CA . ALA A 1 98 ? 14.5 -3.738 -2.564 1 98.25 98 ALA A CA 1
ATOM 743 C C . ALA A 1 98 ? 14.867 -3.236 -1.172 1 98.25 98 ALA A C 1
ATOM 745 O O . ALA A 1 98 ? 14.273 -2.281 -0.67 1 98.25 98 ALA A O 1
ATOM 746 N N . ILE A 1 99 ? 15.812 -3.812 -0.548 1 98.69 99 ILE A N 1
ATOM 747 C CA . ILE A 1 99 ? 16.25 -3.424 0.791 1 98.69 99 ILE A CA 1
ATOM 748 C C . ILE A 1 99 ? 16.938 -2.062 0.737 1 98.69 99 ILE A C 1
ATOM 750 O O . ILE A 1 99 ? 16.688 -1.199 1.581 1 98.69 99 ILE A O 1
ATOM 754 N N . ILE A 1 100 ? 17.781 -1.876 -0.239 1 98.75 100 ILE A N 1
ATOM 755 C CA . ILE A 1 100 ? 18.422 -0.583 -0.441 1 98.75 100 ILE A CA 1
ATOM 756 C C . ILE A 1 100 ? 17.359 0.492 -0.667 1 98.75 100 ILE A C 1
ATOM 758 O O . ILE A 1 100 ? 17.438 1.577 -0.086 1 98.75 100 ILE A O 1
ATOM 762 N N . ALA A 1 101 ? 16.375 0.137 -1.488 1 98.81 101 ALA A N 1
ATOM 763 C CA . ALA A 1 101 ? 15.297 1.081 -1.747 1 98.81 101 ALA A CA 1
ATOM 764 C C . ALA A 1 101 ? 14.555 1.429 -0.46 1 98.81 101 ALA A C 1
ATOM 766 O O . ALA A 1 101 ? 14.195 2.586 -0.239 1 98.81 101 ALA A O 1
ATOM 767 N N . LEU A 1 102 ? 14.352 0.444 0.323 1 98.81 102 LEU A N 1
ATOM 768 C CA . LEU A 1 102 ? 13.664 0.655 1.597 1 98.81 102 LEU A CA 1
ATOM 769 C C . LEU A 1 102 ? 14.484 1.574 2.502 1 98.81 102 LEU A C 1
ATOM 771 O O . LEU A 1 102 ? 13.922 2.461 3.152 1 98.81 102 LEU A O 1
ATOM 775 N N . VAL A 1 103 ? 15.742 1.404 2.557 1 98.88 103 VAL A N 1
ATOM 776 C CA . VAL A 1 103 ? 16.625 2.242 3.359 1 98.88 103 VAL A CA 1
ATOM 777 C C . VAL A 1 103 ? 16.625 3.67 2.814 1 98.88 103 VAL A C 1
ATOM 779 O O . VAL A 1 103 ? 16.5 4.629 3.576 1 98.88 103 VAL A O 1
ATOM 782 N N . LEU A 1 104 ? 16.766 3.824 1.534 1 98.88 104 LEU A N 1
ATOM 783 C CA . LEU A 1 104 ? 16.734 5.145 0.919 1 98.88 104 LEU A CA 1
ATOM 784 C C . LEU A 1 104 ? 15.398 5.836 1.194 1 98.88 104 LEU A C 1
ATOM 786 O O . LEU A 1 104 ? 15.359 7.047 1.428 1 98.88 104 LEU A O 1
ATOM 790 N N . LEU A 1 105 ? 14.344 5.074 1.121 1 98.88 105 LEU A N 1
ATOM 791 C CA . LEU A 1 105 ? 13.023 5.613 1.424 1 98.88 105 LEU A CA 1
ATOM 792 C C . LEU A 1 105 ? 12.969 6.152 2.85 1 98.88 105 LEU A C 1
ATOM 794 O O . LEU A 1 105 ? 12.438 7.242 3.086 1 98.88 105 LEU A O 1
ATOM 798 N N . ALA A 1 106 ? 13.477 5.375 3.775 1 98.81 106 ALA A N 1
ATOM 799 C CA . ALA A 1 106 ? 13.5 5.793 5.176 1 98.81 106 ALA A CA 1
ATOM 800 C C . ALA A 1 106 ? 14.328 7.062 5.355 1 98.81 106 ALA A C 1
ATOM 802 O O . ALA A 1 106 ? 13.906 7.988 6.059 1 98.81 106 ALA A O 1
ATOM 803 N N . ILE A 1 107 ? 15.453 7.121 4.746 1 98.75 107 ILE A N 1
ATOM 804 C CA . ILE A 1 107 ? 16.328 8.289 4.844 1 98.75 107 ILE A CA 1
ATOM 805 C C . ILE A 1 107 ? 15.625 9.5 4.227 1 98.75 107 ILE A C 1
ATOM 807 O O . ILE A 1 107 ? 15.625 10.586 4.812 1 98.75 107 ILE A O 1
ATOM 811 N N . SER A 1 108 ? 15.078 9.32 3.053 1 98.56 108 SER A N 1
ATOM 812 C CA . SER A 1 108 ? 14.336 10.391 2.387 1 98.56 108 SER A CA 1
ATOM 813 C C . SER A 1 108 ? 13.211 10.922 3.27 1 98.56 108 SER A C 1
ATOM 815 O O . SER A 1 108 ? 13.094 12.133 3.467 1 98.56 108 SER A O 1
ATOM 817 N N . TYR A 1 109 ? 12.5 10.023 3.869 1 98.25 109 TYR A N 1
ATOM 818 C CA . TYR A 1 109 ? 11.344 10.398 4.68 1 98.25 109 TYR A CA 1
ATOM 819 C C . TYR A 1 109 ? 11.773 11.141 5.938 1 98.25 109 TYR A C 1
ATOM 821 O O . TYR A 1 109 ? 11.234 12.203 6.258 1 98.25 109 TYR A O 1
ATOM 829 N N . ILE A 1 110 ? 12.688 10.586 6.672 1 97.88 110 ILE A N 1
ATOM 830 C CA . ILE A 1 110 ? 13.133 11.141 7.945 1 97.88 110 ILE A CA 1
ATOM 831 C C . ILE A 1 110 ? 13.766 12.508 7.723 1 97.88 110 ILE A C 1
ATOM 833 O O . ILE A 1 110 ? 13.492 13.453 8.469 1 97.88 110 ILE A O 1
ATOM 837 N N . SER A 1 111 ? 14.625 12.625 6.73 1 97.88 111 SER A N 1
ATOM 838 C CA . SER A 1 111 ? 15.25 13.906 6.449 1 97.88 111 SER A CA 1
ATOM 839 C C . SER A 1 111 ? 14.227 14.938 5.988 1 97.88 111 SER A C 1
ATOM 841 O O . SER A 1 111 ? 14.344 16.125 6.301 1 97.88 111 SER A O 1
ATOM 843 N N . ARG A 1 112 ? 13.227 14.484 5.219 1 96.31 112 ARG A N 1
ATOM 844 C CA . ARG A 1 112 ? 12.141 15.383 4.812 1 96.31 112 ARG A CA 1
ATOM 845 C C . ARG A 1 112 ? 11.43 15.961 6.027 1 96.31 112 ARG A C 1
ATOM 847 O O . ARG A 1 112 ? 11.234 17.172 6.113 1 96.31 112 ARG A O 1
ATOM 854 N N . MET A 1 113 ? 11.125 15.109 6.996 1 95.38 113 MET A N 1
ATOM 855 C CA . MET A 1 113 ? 10.398 15.508 8.195 1 95.38 113 MET A CA 1
ATOM 856 C C . MET A 1 113 ? 11.258 16.422 9.07 1 95.38 113 MET A C 1
ATOM 858 O O . MET A 1 113 ? 10.781 17.453 9.547 1 95.38 113 MET A O 1
ATOM 862 N N . LYS A 1 114 ? 12.445 16.094 9.203 1 95.94 114 LYS A N 1
ATOM 863 C CA . LYS A 1 114 ? 13.344 16.859 10.055 1 95.94 114 LYS A CA 1
ATOM 864 C C . LYS A 1 114 ? 13.656 18.219 9.438 1 95.94 114 LYS A C 1
ATOM 866 O O . LYS A 1 114 ? 13.852 19.203 10.164 1 95.94 114 LYS A O 1
ATOM 871 N N . ALA A 1 115 ? 13.734 18.266 8.133 1 94.81 115 ALA A N 1
ATOM 872 C CA . ALA A 1 115 ? 14.031 19.516 7.438 1 94.81 115 ALA A CA 1
ATOM 873 C C . ALA A 1 115 ? 12.789 20.391 7.324 1 94.81 115 ALA A C 1
ATOM 875 O O . ALA A 1 115 ? 12.875 21.562 6.934 1 94.81 115 ALA A O 1
ATOM 876 N N . GLY A 1 116 ? 11.594 19.875 7.691 1 90.81 116 GLY A N 1
ATOM 877 C CA . GLY A 1 116 ? 10.359 20.625 7.594 1 90.81 116 GLY A CA 1
ATOM 878 C C . GLY A 1 116 ? 9.938 20.891 6.16 1 90.81 116 GLY A C 1
ATOM 879 O O . GLY A 1 116 ? 9.375 21.953 5.859 1 90.81 116 GLY A O 1
ATOM 880 N N . LEU A 1 117 ? 10.344 19.906 5.336 1 85.19 117 LEU A N 1
ATOM 881 C CA . LEU A 1 117 ? 10.031 20.094 3.924 1 85.19 117 LEU A CA 1
ATOM 882 C C . LEU A 1 117 ? 8.656 19.516 3.6 1 85.19 117 LEU A C 1
ATOM 884 O O . LEU A 1 117 ? 8.266 18.469 4.145 1 85.19 117 LEU A O 1
ATOM 888 N N . ASN A 1 118 ? 7.879 20.297 2.906 1 72.12 118 ASN A N 1
ATOM 889 C CA . ASN A 1 118 ? 6.613 19.781 2.395 1 72.12 118 ASN A CA 1
ATOM 890 C C . ASN A 1 118 ? 6.777 19.156 1.015 1 72.12 118 ASN A C 1
ATOM 892 O O . ASN A 1 118 ? 7.59 19.609 0.21 1 72.12 118 ASN A O 1
ATOM 896 N N . MET B 1 1 ? -22.172 19.406 10.68 1 70.81 1 MET B N 1
ATOM 897 C CA . MET B 1 1 ? -20.984 18.859 11.32 1 70.81 1 MET B CA 1
ATOM 898 C C . MET B 1 1 ? -21.297 17.516 11.969 1 70.81 1 MET B C 1
ATOM 900 O O . MET B 1 1 ? -20.547 16.547 11.805 1 70.81 1 MET B O 1
ATOM 904 N N . LYS B 1 2 ? -22.547 17.453 12.625 1 79.56 2 LYS B N 1
ATOM 905 C CA . LYS B 1 2 ? -22.984 16.25 13.328 1 79.56 2 LYS B CA 1
ATOM 906 C C . LYS B 1 2 ? -23.219 15.094 12.359 1 79.56 2 LYS B C 1
ATOM 908 O O . LYS B 1 2 ? -22.844 13.953 12.633 1 79.56 2 LYS B O 1
ATOM 913 N N . ASN B 1 3 ? -23.594 15.422 11.219 1 93.94 3 ASN B N 1
ATOM 914 C CA . ASN B 1 3 ? -23.906 14.406 10.227 1 93.94 3 ASN B CA 1
ATOM 915 C C . ASN B 1 3 ? -22.641 13.781 9.648 1 93.94 3 ASN B C 1
ATOM 917 O O . ASN B 1 3 ? -22.578 12.562 9.461 1 93.94 3 ASN B O 1
ATOM 921 N N . LEU B 1 4 ? -21.672 14.523 9.508 1 95.56 4 LEU B N 1
ATOM 922 C CA . LEU B 1 4 ? -20.422 14.016 8.945 1 95.56 4 LEU B CA 1
ATOM 923 C C . LEU B 1 4 ? -19.719 13.102 9.938 1 95.56 4 LEU B C 1
ATOM 925 O O . LEU B 1 4 ? -19.125 12.094 9.539 1 95.56 4 LEU B O 1
ATOM 929 N N . LYS B 1 5 ? -19.812 13.477 11.211 1 96.44 5 LYS B N 1
ATOM 930 C CA . LYS B 1 5 ? -19.219 12.625 12.234 1 96.44 5 LYS B CA 1
ATOM 931 C C . LYS B 1 5 ? -19.906 11.266 12.289 1 96.44 5 LYS B C 1
ATOM 933 O O . LYS B 1 5 ? -19.25 10.234 12.445 1 96.44 5 LYS B O 1
ATOM 938 N N . THR B 1 6 ? -21.188 11.367 12.227 1 98 6 THR B N 1
ATOM 939 C CA . THR B 1 6 ? -21.938 10.125 12.219 1 98 6 THR B CA 1
ATOM 940 C C . THR B 1 6 ? -21.594 9.281 10.992 1 98 6 THR B C 1
ATOM 942 O O . THR B 1 6 ? -21.406 8.07 11.094 1 98 6 THR B O 1
ATOM 945 N N . ILE B 1 7 ? -21.516 9.859 9.828 1 98.31 7 ILE B N 1
ATOM 946 C CA . ILE B 1 7 ? -21.156 9.156 8.602 1 98.31 7 ILE B CA 1
ATOM 947 C C . ILE B 1 7 ? -19.766 8.539 8.742 1 98.31 7 ILE B C 1
ATOM 949 O O . ILE B 1 7 ? -19.562 7.383 8.367 1 98.31 7 ILE B O 1
ATOM 953 N N . PHE B 1 8 ? -18.844 9.297 9.289 1 98.12 8 PHE B N 1
ATOM 954 C CA . PHE B 1 8 ? -17.5 8.805 9.531 1 98.12 8 PHE B CA 1
ATOM 955 C C . PHE B 1 8 ? -17.516 7.586 10.438 1 98.12 8 PHE B C 1
ATOM 957 O O . PHE B 1 8 ? -16.938 6.551 10.117 1 98.12 8 PHE B O 1
ATOM 964 N N . LEU B 1 9 ? -18.234 7.688 11.562 1 97.94 9 LEU B N 1
ATOM 965 C CA . LEU B 1 9 ? -18.234 6.629 12.57 1 97.94 9 LEU B CA 1
ATOM 966 C C . LEU B 1 9 ? -18.906 5.371 12.031 1 97.94 9 LEU B C 1
ATOM 968 O O . LEU B 1 9 ? -18.422 4.258 12.258 1 97.94 9 LEU B O 1
ATOM 972 N N . VAL B 1 10 ? -19.891 5.516 11.289 1 98.5 10 VAL B N 1
ATOM 973 C CA . VAL B 1 10 ? -20.641 4.367 10.773 1 98.5 10 VAL B CA 1
ATOM 974 C C . VAL B 1 10 ? -19.828 3.68 9.672 1 98.5 10 VAL B C 1
ATOM 976 O O . VAL B 1 10 ? -19.688 2.455 9.672 1 98.5 10 VAL B O 1
ATOM 979 N N . SER B 1 11 ? -19.312 4.418 8.742 1 98.69 11 SER B N 1
ATOM 980 C CA . SER B 1 11 ? -18.531 3.832 7.672 1 98.69 11 SER B CA 1
ATOM 981 C C . SER B 1 11 ? -17.266 3.166 8.211 1 98.69 11 SER B C 1
ATOM 983 O O . SER B 1 11 ? -16.891 2.072 7.777 1 98.69 11 SER B O 1
ATOM 985 N N . THR B 1 12 ? -16.641 3.779 9.188 1 98.5 12 THR B N 1
ATOM 986 C CA . THR B 1 12 ? -15.438 3.205 9.773 1 98.5 12 THR B CA 1
ATOM 987 C C . THR B 1 12 ? -15.766 1.931 10.547 1 98.5 12 THR B C 1
ATOM 989 O O . THR B 1 12 ? -15.008 0.958 10.492 1 98.5 12 THR B O 1
ATOM 992 N N . ALA B 1 13 ? -16.828 1.933 11.234 1 98.75 13 ALA B N 1
ATOM 993 C CA . ALA B 1 13 ? -17.25 0.738 11.969 1 98.75 13 ALA B CA 1
ATOM 994 C C . ALA B 1 13 ? -17.562 -0.41 11.016 1 98.75 13 ALA B C 1
ATOM 996 O O . ALA B 1 13 ? -17.141 -1.548 11.242 1 98.75 13 ALA B O 1
ATOM 997 N N . LEU B 1 14 ? -18.312 -0.099 10.008 1 98.81 14 LEU B N 1
ATOM 998 C CA . LEU B 1 14 ? -18.641 -1.121 9.016 1 98.81 14 LEU B CA 1
ATOM 999 C C . LEU B 1 14 ? -17.359 -1.642 8.352 1 98.81 14 LEU B C 1
ATOM 1001 O O . LEU B 1 14 ? -17.203 -2.85 8.172 1 98.81 14 LEU B O 1
ATOM 1005 N N . LEU B 1 15 ? -16.516 -0.725 7.965 1 98.88 15 LEU B N 1
ATOM 1006 C CA . LEU B 1 15 ? -15.227 -1.103 7.379 1 98.88 15 LEU B CA 1
ATOM 1007 C C . LEU B 1 15 ? -14.43 -1.975 8.344 1 98.88 15 LEU B C 1
ATOM 1009 O O . LEU B 1 15 ? -13.836 -2.977 7.934 1 98.88 15 LEU B O 1
ATOM 1013 N N . SER B 1 16 ? -14.445 -1.647 9.578 1 98.88 16 SER B N 1
ATOM 1014 C CA . SER B 1 16 ? -13.711 -2.391 10.594 1 98.88 16 SER B CA 1
ATOM 1015 C C . SER B 1 16 ? -14.234 -3.814 10.727 1 98.88 16 SER B C 1
ATOM 1017 O O . SER B 1 16 ? -13.461 -4.754 10.938 1 98.88 16 SER B O 1
ATOM 1019 N N . LEU B 1 17 ? -15.5 -3.953 10.617 1 98.56 17 LEU B N 1
ATOM 1020 C CA . LEU B 1 17 ? -16.094 -5.289 10.68 1 98.56 17 LEU B CA 1
ATOM 1021 C C . LEU B 1 17 ? -15.594 -6.156 9.523 1 98.56 17 LEU B C 1
ATOM 1023 O O . LEU B 1 17 ? -15.211 -7.309 9.734 1 98.56 17 LEU B O 1
ATOM 1027 N N . LEU B 1 18 ? -15.609 -5.617 8.367 1 98.38 18 LEU B N 1
ATOM 1028 C CA . LEU B 1 18 ? -15.102 -6.344 7.203 1 98.38 18 LEU B CA 1
ATOM 1029 C C . LEU B 1 18 ? -13.633 -6.703 7.383 1 98.38 18 LEU B C 1
ATOM 1031 O O . LEU B 1 18 ? -13.227 -7.828 7.082 1 98.38 18 LEU B O 1
ATOM 1035 N N . LEU B 1 19 ? -12.883 -5.742 7.879 1 98.75 19 LEU B N 1
ATOM 1036 C CA . LEU B 1 19 ? -11.445 -5.926 8.047 1 98.75 19 LEU B CA 1
ATOM 1037 C C . LEU B 1 19 ? -11.148 -6.969 9.117 1 98.75 19 LEU B C 1
ATOM 1039 O O . LEU B 1 19 ? -10.227 -7.777 8.969 1 98.75 19 LEU B O 1
ATOM 1043 N N . LEU B 1 20 ? -11.883 -6.965 10.164 1 98.5 20 LEU B N 1
ATOM 1044 C CA . LEU B 1 20 ? -11.688 -7.949 11.227 1 98.5 20 LEU B CA 1
ATOM 1045 C C . LEU B 1 20 ? -12.016 -9.352 10.734 1 98.5 20 LEU B C 1
ATOM 1047 O O . LEU B 1 20 ? -11.297 -10.305 11.039 1 98.5 20 LEU B O 1
ATOM 1051 N N . MET B 1 21 ? -13.047 -9.469 10.031 1 97.56 21 MET B N 1
ATOM 1052 C CA . MET B 1 21 ? -13.398 -10.766 9.469 1 97.56 21 MET B CA 1
ATOM 1053 C C . MET B 1 21 ? -12.32 -11.258 8.508 1 97.56 21 MET B C 1
ATOM 1055 O O . MET B 1 21 ? -11.898 -12.414 8.578 1 97.56 21 MET B O 1
ATOM 1059 N N . SER B 1 22 ? -11.922 -10.422 7.641 1 97.38 22 SER B N 1
ATOM 1060 C CA . SER B 1 22 ? -10.891 -10.781 6.676 1 97.38 22 SER B CA 1
ATOM 1061 C C . SER B 1 22 ? -9.578 -11.133 7.371 1 97.38 22 SER B C 1
ATOM 1063 O O . SER B 1 22 ? -8.945 -12.141 7.051 1 97.38 22 SER B O 1
ATOM 1065 N N . ALA B 1 23 ? -9.172 -10.297 8.305 1 98.25 23 ALA B N 1
ATOM 1066 C CA . ALA B 1 23 ? -7.953 -10.555 9.062 1 98.25 23 ALA B CA 1
ATOM 1067 C C . ALA B 1 23 ? -8.047 -11.875 9.82 1 98.25 23 ALA B C 1
ATOM 1069 O O . ALA B 1 23 ? -7.082 -12.641 9.875 1 98.25 23 ALA B O 1
ATOM 1070 N N . GLY B 1 24 ? -9.172 -12.125 10.43 1 98.12 24 GLY B N 1
ATOM 1071 C CA . GLY B 1 24 ? -9.367 -13.383 11.125 1 98.12 24 GLY B CA 1
ATOM 1072 C C . GLY B 1 24 ? -9.195 -14.594 10.227 1 98.12 24 GLY B C 1
ATOM 1073 O O . GLY B 1 24 ? -8.523 -15.562 10.602 1 98.12 24 GLY B O 1
ATOM 1074 N N . ILE B 1 25 ? -9.75 -14.539 9.117 1 97.19 25 ILE B N 1
ATOM 1075 C CA . ILE B 1 25 ? -9.641 -15.633 8.156 1 97.19 25 ILE B CA 1
ATOM 1076 C C . ILE B 1 25 ? -8.18 -15.805 7.738 1 97.19 25 ILE B C 1
ATOM 1078 O O . ILE B 1 25 ? -7.66 -16.922 7.719 1 97.19 25 ILE B O 1
ATOM 1082 N N . GLU B 1 26 ? -7.523 -14.672 7.422 1 98.19 26 GLU B N 1
ATOM 1083 C CA . GLU B 1 26 ? -6.133 -14.711 6.977 1 98.19 26 GLU B CA 1
ATOM 1084 C C . GLU B 1 26 ? -5.223 -15.273 8.062 1 98.19 26 GLU B C 1
ATOM 1086 O O . GLU B 1 26 ? -4.25 -15.969 7.766 1 98.19 26 GLU B O 1
ATOM 1091 N N . LEU B 1 27 ? -5.52 -15.016 9.32 1 98.12 27 LEU B N 1
ATOM 1092 C CA . LEU B 1 27 ? -4.621 -15.352 10.422 1 98.12 27 LEU B CA 1
ATOM 1093 C C . LEU B 1 27 ? -4.926 -16.75 10.961 1 98.12 27 LEU B C 1
ATOM 1095 O O . LEU B 1 27 ? -4.031 -17.422 11.477 1 98.12 27 LEU B O 1
ATOM 1099 N N . PHE B 1 28 ? -6.121 -17.25 10.766 1 97.19 28 PHE B N 1
ATOM 1100 C CA . PHE B 1 28 ? -6.469 -18.391 11.602 1 97.19 28 PHE B CA 1
ATOM 1101 C C . PHE B 1 28 ? -7.062 -19.516 10.758 1 97.19 28 PHE B C 1
ATOM 1103 O O . PHE B 1 28 ? -7.445 -20.562 11.281 1 97.19 28 PHE B O 1
ATOM 1110 N N . THR B 1 29 ? -7.137 -19.328 9.492 1 95.88 29 THR B N 1
ATOM 1111 C CA . THR B 1 29 ? -7.75 -20.391 8.703 1 95.88 29 THR B CA 1
ATOM 1112 C C . THR B 1 29 ? -6.824 -20.828 7.57 1 95.88 29 THR B C 1
ATOM 1114 O O . THR B 1 29 ? -6.141 -20 6.969 1 95.88 29 THR B O 1
ATOM 1117 N N . ALA B 1 30 ? -6.848 -22.109 7.285 1 92.62 30 ALA B N 1
ATOM 1118 C CA . ALA B 1 30 ? -6.129 -22.656 6.137 1 92.62 30 ALA B CA 1
ATOM 1119 C C . ALA B 1 30 ? -6.773 -22.219 4.824 1 92.62 30 ALA B C 1
ATOM 1121 O O . ALA B 1 30 ? -6.105 -22.156 3.789 1 92.62 30 ALA B O 1
ATOM 1122 N N . GLY B 1 31 ? -8.016 -21.969 4.879 1 93.06 31 GLY B N 1
ATOM 1123 C CA . GLY B 1 31 ? -8.758 -21.531 3.715 1 93.06 31 GLY B CA 1
ATOM 1124 C C . GLY B 1 31 ? -8.195 -20.266 3.088 1 93.06 31 GLY B C 1
ATOM 1125 O O . GLY B 1 31 ? -8.258 -20.078 1.871 1 93.06 31 GLY B O 1
ATOM 1126 N N . ALA B 1 32 ? -7.672 -19.469 3.877 1 93.81 32 ALA B N 1
ATOM 1127 C CA . ALA B 1 32 ? -7.09 -18.234 3.35 1 93.81 32 ALA B CA 1
ATOM 1128 C C . ALA B 1 32 ? -5.898 -18.547 2.445 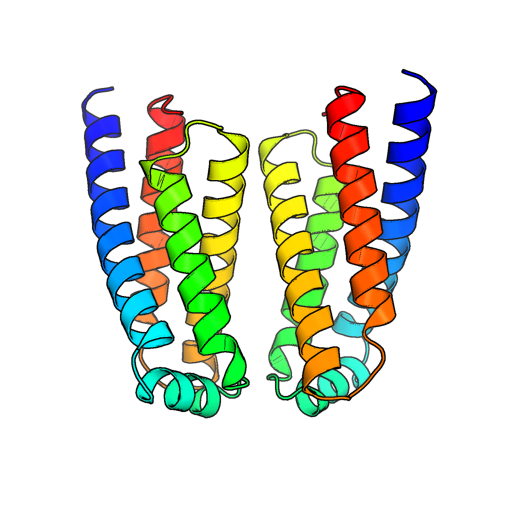1 93.81 32 ALA B C 1
ATOM 1130 O O . ALA B 1 32 ? -5.77 -17.969 1.365 1 93.81 32 ALA B O 1
ATOM 1131 N N . ARG B 1 33 ? -5.07 -19.438 2.859 1 95.56 33 ARG B N 1
ATOM 1132 C CA . ARG B 1 33 ? -3.91 -19.812 2.055 1 95.56 33 ARG B CA 1
ATOM 1133 C C . ARG B 1 33 ? -4.34 -20.422 0.724 1 95.56 33 ARG B C 1
ATOM 1135 O O . ARG B 1 33 ? -3.762 -20.109 -0.32 1 95.56 33 ARG B O 1
ATOM 1142 N N . ASP B 1 34 ? -5.391 -21.203 0.759 1 95.31 34 ASP B N 1
ATOM 1143 C CA . ASP B 1 34 ? -5.926 -21.797 -0.464 1 95.31 34 ASP B CA 1
ATOM 1144 C C . ASP B 1 34 ? -6.457 -20.719 -1.408 1 95.31 34 ASP B C 1
ATOM 1146 O O . ASP B 1 34 ? -6.316 -20.828 -2.627 1 95.31 34 ASP B O 1
ATOM 1150 N N . THR B 1 35 ? -7.09 -19.719 -0.833 1 95.56 35 THR B N 1
ATOM 1151 C CA . THR B 1 35 ? -7.625 -18.609 -1.634 1 95.56 35 THR B CA 1
ATOM 1152 C C . THR B 1 35 ? -6.5 -17.859 -2.336 1 95.56 35 THR B C 1
ATOM 1154 O O . THR B 1 35 ? -6.617 -17.516 -3.514 1 95.56 35 THR B O 1
ATOM 1157 N N . PHE B 1 36 ? -5.395 -17.609 -1.633 1 97.19 36 PHE B N 1
ATOM 1158 C CA . PHE B 1 36 ? -4.25 -16.953 -2.244 1 97.19 36 PHE B CA 1
ATOM 1159 C C . PHE B 1 36 ? -3.727 -17.75 -3.43 1 97.19 36 PHE B C 1
ATOM 1161 O O . PHE B 1 36 ? -3.508 -17.203 -4.512 1 97.19 36 PHE B O 1
ATOM 1168 N N . VAL B 1 37 ? -3.604 -19.016 -3.234 1 96.06 37 VAL B N 1
ATOM 1169 C CA . VAL B 1 37 ? -3.09 -19.891 -4.289 1 96.06 37 VAL B CA 1
ATOM 1170 C C . VAL B 1 37 ? -4.055 -19.891 -5.473 1 96.06 37 VAL B C 1
ATOM 1172 O O . VAL B 1 37 ? -3.631 -19.781 -6.629 1 96.06 37 VAL B O 1
ATOM 1175 N N . ALA B 1 38 ? -5.32 -19.984 -5.188 1 96.5 38 ALA B N 1
ATOM 1176 C CA . ALA B 1 38 ? -6.328 -20 -6.242 1 96.5 38 ALA B CA 1
ATOM 1177 C C . ALA B 1 38 ? -6.301 -18.703 -7.043 1 96.5 38 ALA B C 1
ATOM 1179 O O . ALA B 1 38 ? -6.594 -18.703 -8.242 1 96.5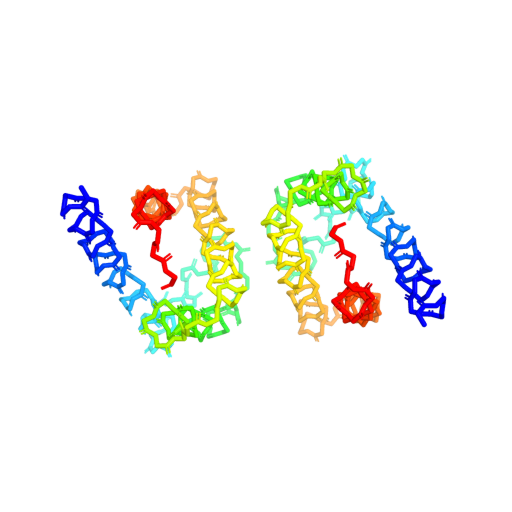 38 ALA B O 1
ATOM 1180 N N . LEU B 1 39 ? -5.906 -17.609 -6.402 1 96.62 39 LEU B N 1
ATOM 1181 C CA . LEU B 1 39 ? -5.816 -16.312 -7.055 1 96.62 39 LEU B CA 1
ATOM 1182 C C . LEU B 1 39 ? -4.492 -16.156 -7.797 1 96.62 39 LEU B C 1
ATOM 1184 O O . LEU B 1 39 ? -4.273 -15.172 -8.5 1 96.62 39 LEU B O 1
ATOM 1188 N N . GLY B 1 40 ? -3.586 -17.078 -7.57 1 95.88 40 GLY B N 1
ATOM 1189 C CA . GLY B 1 40 ? -2.285 -17.031 -8.219 1 95.88 40 GLY B CA 1
ATOM 1190 C C . GLY B 1 40 ? -1.232 -16.328 -7.379 1 95.88 40 GLY B C 1
ATOM 1191 O O . GLY B 1 40 ? -0.221 -15.859 -7.91 1 95.88 40 GLY B O 1
ATOM 1192 N N . TYR B 1 41 ? -1.479 -16.203 -6.141 1 97.56 41 TYR B N 1
ATOM 1193 C CA . TYR B 1 41 ? -0.553 -15.531 -5.23 1 97.56 41 TYR B CA 1
ATOM 1194 C C . TYR B 1 41 ? 0.072 -16.531 -4.262 1 97.56 41 TYR B C 1
ATOM 1196 O O . TYR B 1 41 ? -0.502 -17.578 -3.994 1 97.56 41 TYR B O 1
ATOM 1204 N N . PRO B 1 42 ? 1.224 -16.156 -3.746 1 97.38 42 PRO B N 1
ATOM 1205 C CA . PRO B 1 42 ? 1.842 -17.047 -2.76 1 97.38 42 PRO B CA 1
ATOM 1206 C C . PRO B 1 42 ? 1.032 -17.141 -1.469 1 97.38 42 PRO B C 1
ATOM 1208 O O . PRO B 1 42 ? 0.52 -16.141 -0.976 1 97.38 42 PRO B O 1
ATOM 1211 N N . ALA B 1 43 ? 1.05 -18.281 -0.937 1 96.5 43 ALA B N 1
ATOM 1212 C CA . ALA B 1 43 ? 0.299 -18.547 0.287 1 96.5 43 ALA B CA 1
ATOM 1213 C C . ALA B 1 43 ? 0.885 -17.781 1.471 1 96.5 43 ALA B C 1
ATOM 1215 O O . ALA B 1 43 ? 0.167 -17.438 2.412 1 96.5 43 ALA B O 1
ATOM 1216 N N . TYR B 1 44 ? 2.102 -17.469 1.447 1 96.06 44 TYR B N 1
ATOM 1217 C CA . TYR B 1 44 ? 2.766 -16.859 2.594 1 96.06 44 TYR B CA 1
ATOM 121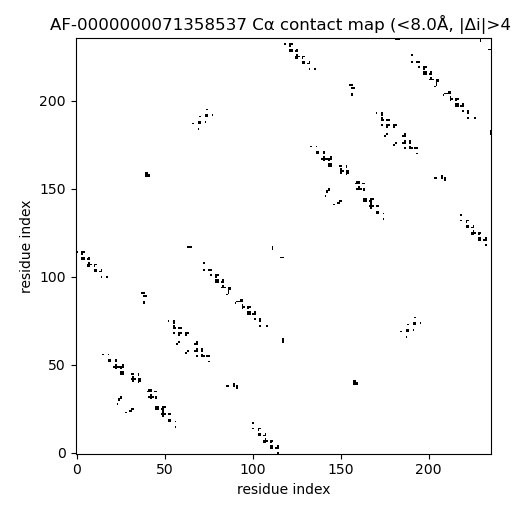8 C C . TYR B 1 44 ? 2.287 -15.43 2.801 1 96.06 44 TYR B C 1
ATOM 1220 O O . TYR B 1 44 ? 2.561 -14.82 3.84 1 96.06 44 TYR B O 1
ATOM 1228 N N . LEU B 1 45 ? 1.594 -14.906 1.91 1 97.75 45 LEU B N 1
ATOM 1229 C CA . LEU B 1 45 ? 1.094 -13.539 2.012 1 97.75 45 LEU B CA 1
ATOM 1230 C C . LEU B 1 45 ? -0.041 -13.453 3.025 1 97.75 45 LEU B C 1
ATOM 1232 O O . LEU B 1 45 ? -0.355 -12.367 3.518 1 97.75 45 LEU B O 1
ATOM 1236 N N . SER B 1 46 ? -0.629 -14.562 3.33 1 98 46 SER B N 1
ATOM 1237 C CA . SER B 1 46 ? -1.843 -14.562 4.141 1 98 46 SER B CA 1
ATOM 1238 C C . SER B 1 46 ? -1.585 -13.969 5.523 1 98 46 SER B C 1
ATOM 1240 O O . SER B 1 46 ? -2.209 -12.984 5.906 1 98 46 SER B O 1
ATOM 1242 N N . ILE B 1 47 ? -0.658 -14.422 6.262 1 97.56 47 ILE B N 1
ATOM 1243 C CA . ILE B 1 47 ? -0.435 -14.039 7.652 1 97.56 47 ILE B CA 1
ATOM 1244 C C . ILE B 1 47 ? 0.046 -12.594 7.719 1 97.56 47 ILE B C 1
ATOM 1246 O O . ILE B 1 47 ? -0.511 -11.781 8.461 1 97.56 47 ILE B O 1
ATOM 1250 N N . PRO B 1 48 ? 1.049 -12.203 6.883 1 97.5 48 PRO B N 1
ATOM 1251 C CA . PRO B 1 48 ? 1.459 -10.797 6.934 1 97.5 48 PRO B CA 1
ATOM 1252 C C . PRO B 1 48 ? 0.321 -9.836 6.594 1 97.5 48 PRO B C 1
ATOM 1254 O O . PRO B 1 48 ? 0.223 -8.758 7.18 1 97.5 48 PRO B O 1
ATOM 1257 N N . LEU B 1 49 ? -0.49 -10.188 5.668 1 98.12 49 LEU B N 1
ATOM 1258 C CA . LEU B 1 49 ? -1.606 -9.32 5.309 1 98.12 49 LEU B CA 1
ATOM 1259 C C . LEU B 1 49 ? -2.596 -9.195 6.461 1 98.12 49 LEU B C 1
ATOM 1261 O O . LEU B 1 49 ? -3.07 -8.102 6.766 1 98.12 49 LEU B O 1
ATOM 1265 N N . GLY B 1 50 ? -2.924 -10.305 7.086 1 98.5 50 GLY B N 1
ATOM 1266 C CA . GLY B 1 50 ? -3.787 -10.266 8.258 1 98.5 50 GLY B CA 1
ATOM 1267 C C . GLY B 1 50 ? -3.254 -9.383 9.367 1 98.5 50 GLY B C 1
ATOM 1268 O O . GLY B 1 50 ? -3.998 -8.594 9.953 1 98.5 50 GLY B O 1
ATOM 1269 N N . LEU B 1 51 ? -2.008 -9.5 9.641 1 98.44 51 LEU B N 1
ATOM 1270 C CA . LEU B 1 51 ? -1.376 -8.688 10.672 1 98.44 51 LEU B CA 1
ATOM 1271 C C . LEU B 1 51 ? -1.418 -7.211 10.297 1 98.44 51 LEU B C 1
ATOM 1273 O O . LEU B 1 51 ? -1.646 -6.352 11.156 1 98.44 51 LEU B O 1
ATOM 1277 N N . ALA B 1 52 ? -1.123 -6.965 9.07 1 98.06 52 ALA B N 1
ATOM 1278 C CA . ALA B 1 52 ? -1.18 -5.586 8.594 1 98.06 52 ALA B CA 1
ATOM 1279 C C . ALA B 1 52 ? -2.578 -5 8.766 1 98.06 52 ALA B C 1
ATOM 1281 O O . ALA B 1 52 ? -2.73 -3.832 9.133 1 98.06 52 ALA B O 1
ATOM 1282 N N . LYS B 1 53 ? -3.588 -5.809 8.484 1 98.69 53 LYS B N 1
ATOM 1283 C CA . LYS B 1 53 ? -4.961 -5.336 8.641 1 98.69 53 LYS B CA 1
ATOM 1284 C C . LYS B 1 53 ? -5.27 -5.02 10.102 1 98.69 53 LYS B C 1
ATOM 1286 O O . LYS B 1 53 ? -5.926 -4.02 10.398 1 98.69 53 LYS B O 1
ATOM 1291 N N . ILE B 1 54 ? -4.781 -5.793 10.953 1 98.75 54 ILE B N 1
ATOM 1292 C CA . ILE B 1 54 ? -4.961 -5.527 12.375 1 98.75 54 ILE B CA 1
ATOM 1293 C C . ILE B 1 54 ? -4.242 -4.234 12.758 1 98.75 54 ILE B C 1
ATOM 1295 O O . ILE B 1 54 ? -4.797 -3.398 13.469 1 98.75 54 ILE B O 1
ATOM 1299 N N . ALA B 1 55 ? -3.059 -4.051 12.344 1 98.44 55 ALA B N 1
ATOM 1300 C CA . ALA B 1 55 ? -2.311 -2.824 12.602 1 98.44 55 ALA B CA 1
ATOM 1301 C C . ALA B 1 55 ? -3.07 -1.602 12.094 1 98.44 55 ALA B C 1
ATOM 1303 O O . ALA B 1 55 ? -3.121 -0.57 12.766 1 98.44 55 ALA B O 1
ATOM 1304 N N . GLY B 1 56 ? -3.639 -1.689 10.859 1 98.44 56 GLY B N 1
ATOM 1305 C CA . GLY B 1 56 ? -4.438 -0.604 10.312 1 98.44 56 GLY B CA 1
ATOM 1306 C C . GLY B 1 56 ? -5.656 -0.279 11.164 1 98.44 56 GLY B C 1
ATOM 1307 O O . GLY B 1 56 ? -6 0.892 11.336 1 98.44 56 GLY B O 1
ATOM 1308 N N . LEU B 1 57 ? -6.234 -1.315 11.664 1 98.69 57 LEU B N 1
ATOM 1309 C CA . LEU B 1 57 ? -7.391 -1.117 12.531 1 98.69 57 LEU B CA 1
ATOM 1310 C C . LEU B 1 57 ? -6.988 -0.403 13.812 1 98.69 57 LEU B C 1
ATOM 1312 O O . LEU B 1 57 ? -7.703 0.485 14.289 1 98.69 57 LEU B O 1
ATOM 1316 N N . ILE B 1 58 ? -5.906 -0.79 14.367 1 98.38 58 ILE B N 1
ATOM 1317 C CA . ILE B 1 58 ? -5.387 -0.116 15.547 1 98.38 58 ILE B CA 1
ATOM 1318 C C . ILE B 1 58 ? -5.113 1.353 15.227 1 98.38 58 ILE B C 1
ATOM 1320 O O . ILE B 1 58 ? -5.453 2.238 16.016 1 98.38 58 ILE B O 1
ATOM 1324 N N . ALA B 1 59 ? -4.555 1.604 14.086 1 97.75 59 ALA B N 1
ATOM 1325 C CA . ALA B 1 59 ? -4.277 2.973 13.656 1 97.75 59 ALA B CA 1
ATOM 1326 C C . ALA B 1 59 ? -5.566 3.783 13.555 1 97.75 59 ALA B C 1
ATOM 1328 O O . ALA B 1 59 ? -5.625 4.93 14.008 1 97.75 59 ALA B O 1
ATOM 1329 N N . PHE B 1 60 ? -6.586 3.184 12.992 1 97.38 60 PHE B N 1
ATOM 1330 C CA . PHE B 1 60 ? -7.859 3.869 12.797 1 97.38 60 PHE B CA 1
ATOM 1331 C C . PHE B 1 60 ? -8.461 4.297 14.125 1 97.38 60 PHE B C 1
ATOM 1333 O O . PHE B 1 60 ? -8.969 5.41 14.258 1 97.38 60 PHE B O 1
ATOM 1340 N N . TRP B 1 61 ? -8.344 3.477 15.141 1 97.25 61 TRP B N 1
ATOM 1341 C CA . TRP B 1 61 ? -9.188 3.68 16.312 1 97.25 61 TRP B CA 1
ATOM 1342 C C . TRP B 1 61 ? -8.359 4.203 17.484 1 97.25 61 TRP B C 1
ATOM 1344 O O . TRP B 1 61 ? -8.883 4.914 18.344 1 97.25 61 TRP B O 1
ATOM 1354 N N . LEU B 1 62 ? -7.09 3.9 17.469 1 97 62 LEU B N 1
ATOM 1355 C CA . LEU B 1 62 ? -6.371 4.133 18.719 1 97 62 LEU B CA 1
ATOM 1356 C C . LEU B 1 62 ? -5.27 5.172 18.531 1 97 62 LEU B C 1
ATOM 1358 O O . LEU B 1 62 ? -4.762 5.734 19.5 1 97 62 LEU B O 1
ATOM 1362 N N . VAL B 1 63 ? -4.891 5.332 17.359 1 94.88 63 VAL B N 1
ATOM 1363 C CA . VAL B 1 63 ? -3.754 6.223 17.141 1 94.88 63 VAL B CA 1
ATOM 1364 C C . VAL B 1 63 ? -4.254 7.617 16.781 1 94.88 63 VAL B C 1
ATOM 1366 O O . VAL B 1 63 ? -5.148 7.762 15.938 1 94.88 63 VAL B O 1
ATOM 1369 N N . LYS B 1 64 ? -3.67 8.641 17.328 1 93.69 64 LYS B N 1
ATOM 1370 C CA . LYS B 1 64 ? -4.117 10.016 17.109 1 93.69 64 LYS B CA 1
ATOM 1371 C C . LYS B 1 64 ? -3.229 10.727 16.094 1 93.69 64 LYS B C 1
ATOM 1373 O O . LYS B 1 64 ? -3.594 11.781 15.57 1 93.69 64 LYS B O 1
ATOM 1378 N N . ASN B 1 65 ? -2.15 10.156 15.797 1 94.31 65 ASN B N 1
ATOM 1379 C CA . ASN B 1 65 ? -1.234 10.758 14.828 1 94.31 65 ASN B CA 1
ATOM 1380 C C . ASN B 1 65 ? -1.81 10.727 13.422 1 94.31 65 ASN B C 1
ATOM 1382 O O . ASN B 1 65 ? -2.057 9.648 12.867 1 94.31 65 ASN B O 1
ATOM 1386 N N . PRO B 1 66 ? -2.023 11.875 12.789 1 93.25 66 PRO B N 1
ATOM 1387 C CA . PRO B 1 66 ? -2.65 11.914 11.461 1 93.25 66 PRO B CA 1
ATOM 1388 C C . PRO B 1 66 ? -1.814 11.219 10.391 1 93.25 66 PRO B C 1
ATOM 1390 O O . PRO B 1 66 ? -2.367 10.641 9.453 1 93.25 66 PRO B O 1
ATOM 1393 N N . THR B 1 67 ? -0.57 11.312 10.523 1 93.62 67 THR B N 1
ATOM 1394 C CA . THR B 1 67 ? 0.302 10.672 9.547 1 93.62 67 THR B CA 1
ATOM 1395 C C . THR B 1 67 ? 0.097 9.164 9.539 1 93.62 67 THR B C 1
ATOM 1397 O O . THR B 1 67 ? -0.03 8.547 8.477 1 93.62 67 THR B O 1
ATOM 1400 N N . ILE B 1 68 ? 0.059 8.562 10.688 1 96 68 ILE B N 1
ATOM 1401 C CA . ILE B 1 68 ? -0.14 7.121 10.805 1 96 68 ILE B CA 1
ATOM 1402 C C . ILE B 1 68 ? -1.511 6.742 10.242 1 96 68 ILE B C 1
ATOM 1404 O O . ILE B 1 68 ? -1.652 5.715 9.578 1 96 68 ILE B O 1
ATOM 1408 N N . LYS B 1 69 ? -2.463 7.516 10.422 1 96.44 69 LYS B N 1
ATOM 1409 C CA . LYS B 1 69 ? -3.797 7.262 9.883 1 96.44 69 LYS B CA 1
ATOM 1410 C C . LYS B 1 69 ? -3.795 7.328 8.359 1 96.44 69 LYS B C 1
ATOM 1412 O O . LYS B 1 69 ? -4.441 6.512 7.695 1 96.44 69 LYS B O 1
ATOM 1417 N N . GLU B 1 70 ? -3.045 8.312 7.844 1 96.31 70 GLU B N 1
ATOM 1418 C CA . GLU B 1 70 ? -2.938 8.414 6.391 1 96.31 70 GLU B CA 1
ATOM 1419 C C . GLU B 1 70 ? -2.275 7.172 5.801 1 96.31 70 GLU B C 1
ATOM 1421 O O . GLU B 1 70 ? -2.68 6.695 4.738 1 96.31 70 GLU B O 1
ATOM 1426 N N . TRP B 1 71 ? -1.277 6.68 6.492 1 97.25 71 TRP B N 1
ATOM 1427 C CA . TRP B 1 71 ? -0.611 5.465 6.035 1 97.25 71 TRP B CA 1
ATOM 1428 C C . TRP B 1 71 ? -1.566 4.273 6.066 1 97.25 71 TRP B C 1
ATOM 1430 O O . TRP B 1 71 ? -1.506 3.4 5.199 1 97.25 71 TRP B O 1
ATOM 1440 N N . ALA B 1 72 ? -2.381 4.207 7.094 1 98.25 72 ALA B N 1
ATOM 1441 C CA . ALA B 1 72 ? -3.377 3.145 7.18 1 98.25 72 ALA B CA 1
ATOM 1442 C C . ALA B 1 72 ? -4.375 3.23 6.031 1 98.25 72 ALA B C 1
ATOM 1444 O O . ALA B 1 72 ? -4.66 2.229 5.371 1 98.25 72 ALA B O 1
ATOM 1445 N N . TYR B 1 73 ? -4.871 4.41 5.742 1 98.25 73 TYR B N 1
ATOM 1446 C CA . TYR B 1 73 ? -5.805 4.598 4.637 1 98.25 73 TYR B CA 1
ATOM 1447 C C . TYR B 1 73 ? -5.156 4.219 3.311 1 98.25 73 TYR B C 1
ATOM 1449 O O . TYR B 1 73 ? -5.785 3.572 2.469 1 98.25 73 TYR B O 1
ATOM 1457 N N . ALA B 1 74 ? -3.922 4.605 3.15 1 97.75 74 ALA B N 1
ATOM 1458 C CA . ALA B 1 74 ? -3.207 4.262 1.925 1 97.75 74 ALA B CA 1
ATOM 1459 C C . ALA B 1 74 ? -3.041 2.75 1.793 1 97.75 74 ALA B C 1
ATOM 1461 O O . ALA B 1 74 ? -3.271 2.186 0.721 1 97.75 74 ALA B O 1
ATOM 1462 N N . GLY B 1 75 ? -2.629 2.164 2.875 1 97.94 75 GLY B N 1
ATOM 1463 C CA . GLY B 1 75 ? -2.479 0.717 2.863 1 97.94 75 GLY B CA 1
ATOM 1464 C C . GLY B 1 75 ? -3.756 -0.012 2.49 1 97.94 75 GLY B C 1
ATOM 1465 O O . GLY B 1 75 ? -3.734 -0.928 1.666 1 97.94 75 GLY B O 1
ATOM 1466 N N . PHE B 1 76 ? -4.816 0.381 3.043 1 98.81 76 PHE B N 1
ATOM 1467 C CA . PHE B 1 76 ? -6.09 -0.265 2.758 1 98.81 76 PHE B CA 1
ATOM 1468 C C . PHE B 1 76 ? -6.551 0.047 1.338 1 98.81 76 PHE B C 1
ATOM 1470 O O . PHE B 1 76 ? -7.176 -0.791 0.684 1 98.81 76 PHE B O 1
ATOM 1477 N N . PHE B 1 77 ? -6.309 1.258 0.913 1 98.44 77 PHE B N 1
ATOM 1478 C CA . PHE B 1 77 ? -6.633 1.592 -0.469 1 98.44 77 PHE B CA 1
ATOM 1479 C C . PHE B 1 77 ? -5.938 0.639 -1.434 1 98.44 77 PHE B C 1
ATOM 1481 O O . PHE B 1 77 ? -6.578 0.057 -2.311 1 98.44 77 PHE B O 1
ATOM 1488 N N . PHE B 1 78 ? -4.605 0.459 -1.243 1 97.44 78 PHE B N 1
ATOM 1489 C CA . PHE B 1 78 ? -3.863 -0.428 -2.131 1 97.44 78 PHE B CA 1
ATOM 1490 C C . PHE B 1 78 ? -4.32 -1.872 -1.96 1 97.44 78 PHE B C 1
ATOM 1492 O O . PHE B 1 78 ? -4.422 -2.615 -2.938 1 97.44 78 PHE B O 1
ATOM 1499 N N . ASP B 1 79 ? -4.574 -2.273 -0.711 1 98.06 79 ASP B N 1
ATOM 1500 C CA . ASP B 1 79 ? -5.047 -3.625 -0.43 1 98.06 79 ASP B CA 1
ATOM 1501 C C . ASP B 1 79 ? -6.336 -3.926 -1.192 1 98.06 79 ASP B C 1
ATOM 1503 O O . ASP B 1 79 ? -6.43 -4.938 -1.891 1 98.06 79 ASP B O 1
ATOM 1507 N N . PHE B 1 80 ? -7.277 -3.053 -1.153 1 98.75 80 PHE B N 1
ATOM 1508 C CA . PHE B 1 80 ? -8.594 -3.314 -1.729 1 98.75 80 PHE B CA 1
ATOM 1509 C C . PHE B 1 80 ? -8.539 -3.236 -3.25 1 98.75 80 PHE B C 1
ATOM 1511 O O . PHE B 1 80 ? -9.234 -3.99 -3.939 1 98.75 80 PHE B O 1
ATOM 1518 N N . VAL B 1 81 ? -7.789 -2.35 -3.793 1 97.69 81 VAL B N 1
ATOM 1519 C CA . VAL B 1 81 ? -7.621 -2.275 -5.238 1 97.69 81 VAL B CA 1
ATOM 1520 C C . VAL B 1 81 ? -7.012 -3.576 -5.758 1 97.69 81 VAL B C 1
ATOM 1522 O O . VAL B 1 81 ? -7.48 -4.137 -6.75 1 97.69 81 VAL B O 1
ATOM 1525 N N . LEU B 1 82 ? -5.992 -4.055 -5.07 1 97.25 82 LEU B N 1
ATOM 1526 C CA . LEU B 1 82 ? -5.332 -5.289 -5.477 1 97.25 82 LEU B CA 1
ATOM 1527 C C . LEU B 1 82 ? -6.266 -6.484 -5.309 1 97.25 82 LEU B C 1
ATOM 1529 O O . LEU B 1 82 ? -6.328 -7.352 -6.184 1 97.25 82 LEU B O 1
ATOM 1533 N N . ALA B 1 83 ? -6.969 -6.508 -4.199 1 97.81 83 ALA B N 1
ATOM 1534 C CA . ALA B 1 83 ? -7.898 -7.605 -3.955 1 97.81 83 ALA B CA 1
ATOM 1535 C C . ALA B 1 83 ? -8.984 -7.648 -5.023 1 97.81 83 ALA B C 1
ATOM 1537 O O . ALA B 1 83 ? -9.266 -8.703 -5.598 1 97.81 83 ALA B O 1
ATOM 1538 N N . ALA B 1 84 ? -9.625 -6.508 -5.305 1 98.06 84 ALA B N 1
ATOM 1539 C CA . ALA B 1 84 ? -10.656 -6.449 -6.332 1 98.06 84 ALA B CA 1
ATOM 1540 C C . ALA B 1 84 ? -10.117 -6.902 -7.684 1 98.06 84 ALA B C 1
ATOM 1542 O O . ALA B 1 84 ? -10.758 -7.688 -8.391 1 98.06 84 ALA B O 1
ATOM 1543 N N . SER B 1 85 ? -8.945 -6.43 -8.055 1 97.38 85 SER B N 1
ATOM 1544 C CA . SER B 1 85 ? -8.336 -6.785 -9.336 1 97.38 85 SER B CA 1
ATOM 1545 C C . SER B 1 85 ? -8.039 -8.281 -9.414 1 97.38 85 SER B C 1
ATOM 1547 O O . SER B 1 85 ? -8.266 -8.914 -10.445 1 97.38 85 SER B O 1
ATOM 1549 N N . ALA B 1 86 ? -7.504 -8.812 -8.328 1 97.19 86 ALA B N 1
ATOM 1550 C CA . ALA B 1 86 ? -7.164 -10.227 -8.297 1 97.19 86 ALA B CA 1
ATOM 1551 C C . ALA B 1 86 ? -8.391 -11.094 -8.555 1 97.19 86 ALA B C 1
ATOM 1553 O O . ALA B 1 86 ? -8.344 -12.023 -9.359 1 97.19 86 ALA B O 1
ATOM 1554 N N . HIS B 1 87 ? -9.484 -10.812 -7.914 1 97.69 87 HIS B N 1
ATOM 1555 C CA . HIS B 1 87 ? -10.711 -11.578 -8.102 1 97.69 87 HIS B CA 1
ATOM 1556 C C . HIS B 1 87 ? -11.281 -11.375 -9.5 1 97.69 87 HIS B C 1
ATOM 1558 O O . HIS B 1 87 ? -11.727 -12.328 -10.141 1 97.69 87 HIS B O 1
ATOM 1564 N N . LEU B 1 88 ? -11.25 -10.133 -9.945 1 96.75 88 LEU B N 1
ATOM 1565 C CA . LEU B 1 88 ? -11.789 -9.82 -11.266 1 96.75 88 LEU B CA 1
ATOM 1566 C C . LEU B 1 88 ? -11.016 -10.547 -12.359 1 96.75 88 LEU B C 1
ATOM 1568 O O . LEU B 1 88 ? -11.609 -11.109 -13.273 1 96.75 88 LEU B O 1
ATOM 1572 N N . ILE B 1 89 ? -9.766 -10.602 -12.273 1 96.06 89 ILE B N 1
ATOM 1573 C CA . ILE B 1 89 ? -8.914 -11.125 -13.344 1 96.06 89 ILE B CA 1
ATOM 1574 C C . ILE B 1 89 ? -8.852 -12.648 -13.242 1 96.06 89 ILE B C 1
ATOM 1576 O O . ILE B 1 89 ? -8.875 -13.344 -14.266 1 96.06 89 ILE B O 1
ATOM 1580 N N . SER B 1 90 ? -8.703 -13.156 -12.031 1 95.06 90 SER B N 1
ATOM 1581 C CA . SER B 1 90 ? -8.609 -14.602 -11.859 1 95.06 90 SER B CA 1
ATOM 1582 C C . SER B 1 90 ? -9.945 -15.281 -12.102 1 95.06 90 SER B C 1
ATOM 1584 O O . SER B 1 90 ? -10 -16.484 -12.391 1 95.06 90 SER B O 1
ATOM 1586 N N . GLY B 1 91 ? -11.047 -14.5 -11.844 1 94.81 91 GLY B N 1
ATOM 1587 C CA . GLY B 1 91 ? -12.375 -15.086 -11.906 1 94.81 91 GLY B CA 1
ATOM 1588 C C . GLY B 1 91 ? -12.719 -15.914 -10.688 1 94.81 91 GLY B C 1
ATOM 1589 O O . GLY B 1 91 ? -13.781 -16.547 -10.641 1 94.81 91 GLY B O 1
ATOM 1590 N N . PHE B 1 92 ? -11.82 -15.93 -9.789 1 96 92 PHE B N 1
ATOM 1591 C CA . PHE B 1 92 ? -12.039 -16.703 -8.57 1 96 92 PHE B CA 1
ATOM 1592 C C . PHE B 1 92 ? -12.602 -15.828 -7.465 1 96 92 PHE B C 1
ATOM 1594 O O . PHE B 1 92 ? -12.031 -14.789 -7.141 1 96 92 PHE B O 1
ATOM 1601 N N . GLY B 1 93 ? -13.711 -16.234 -6.879 1 93.62 93 GLY B N 1
ATOM 1602 C CA . GLY B 1 93 ? -14.32 -15.5 -5.781 1 93.62 93 GLY B CA 1
ATOM 1603 C C . GLY B 1 93 ? -15.07 -14.258 -6.234 1 93.62 93 GLY B C 1
ATOM 1604 O O . GLY B 1 93 ? -15.25 -14.039 -7.434 1 93.62 93 GLY B O 1
ATOM 1605 N N . ASN B 1 94 ? -15.547 -13.594 -5.301 1 94.69 94 ASN B N 1
ATOM 1606 C CA . ASN B 1 94 ? -16.375 -12.422 -5.555 1 94.69 94 ASN B CA 1
ATOM 1607 C C . ASN B 1 94 ? -15.625 -11.125 -5.246 1 94.69 94 ASN B C 1
ATOM 1609 O O . ASN B 1 94 ? -15.258 -10.883 -4.098 1 94.69 94 ASN B O 1
ATOM 1613 N N . PRO B 1 95 ? -15.484 -10.266 -6.324 1 96.62 95 PRO B N 1
ATOM 1614 C CA . PRO B 1 95 ? -14.766 -9.008 -6.109 1 96.62 95 PRO B CA 1
ATOM 1615 C C . PRO B 1 95 ? -15.578 -7.992 -5.32 1 96.62 95 PRO B C 1
ATOM 1617 O O . PRO B 1 95 ? -15.039 -6.98 -4.863 1 96.62 95 PRO B O 1
ATOM 1620 N N . MET B 1 96 ? -16.781 -8.242 -5.039 1 97.62 96 MET B N 1
ATOM 1621 C CA . MET B 1 96 ? -17.719 -7.246 -4.516 1 97.62 96 MET B CA 1
ATOM 1622 C C . MET B 1 96 ? -17.344 -6.855 -3.086 1 97.62 96 MET B C 1
ATOM 1624 O O . MET B 1 96 ? -17.516 -5.703 -2.688 1 97.62 96 MET B O 1
ATOM 1628 N N . ILE B 1 97 ? -16.875 -7.727 -2.324 1 97.31 97 ILE B N 1
ATOM 1629 C CA . ILE B 1 97 ? -16.5 -7.402 -0.948 1 97.31 97 ILE B CA 1
ATOM 1630 C C . ILE B 1 97 ? -15.383 -6.367 -0.939 1 97.31 97 ILE B C 1
ATOM 1632 O O . ILE B 1 97 ? -15.445 -5.383 -0.199 1 97.31 97 ILE B O 1
ATOM 1636 N N . ALA B 1 98 ? -14.367 -6.648 -1.792 1 98.25 98 ALA B N 1
ATOM 1637 C CA . ALA B 1 98 ? -13.266 -5.699 -1.892 1 98.25 98 ALA B CA 1
ATOM 1638 C C . ALA B 1 98 ? -13.742 -4.344 -2.408 1 98.25 98 ALA B C 1
ATOM 1640 O O . ALA B 1 98 ? -13.266 -3.299 -1.966 1 98.25 98 ALA B O 1
ATOM 1641 N N . ILE B 1 99 ? -14.664 -4.324 -3.289 1 98.69 99 ILE B N 1
ATOM 1642 C CA . ILE B 1 99 ? -15.195 -3.092 -3.863 1 98.69 99 ILE B CA 1
ATOM 1643 C C . ILE B 1 99 ? -16.016 -2.342 -2.812 1 98.69 99 ILE B C 1
ATOM 1645 O O . ILE B 1 99 ? -15.891 -1.123 -2.674 1 98.69 99 ILE B O 1
ATOM 1649 N N . ILE B 1 100 ? -16.812 -3.057 -2.086 1 98.75 100 ILE B N 1
ATOM 1650 C CA . ILE B 1 100 ? -17.578 -2.457 -0.992 1 98.75 100 ILE B CA 1
ATOM 1651 C C . ILE B 1 100 ? -16.609 -1.851 0.028 1 98.75 100 ILE B C 1
ATOM 1653 O O . ILE B 1 100 ? -16.812 -0.726 0.49 1 98.75 100 ILE B O 1
ATOM 1657 N N . ALA B 1 101 ? -15.57 -2.607 0.32 1 98.81 101 ALA B N 1
ATOM 1658 C CA . ALA B 1 101 ? -14.57 -2.105 1.261 1 98.81 101 ALA B CA 1
ATOM 1659 C C . ALA B 1 101 ? -13.93 -0.822 0.745 1 98.81 101 ALA B C 1
ATOM 1661 O O . ALA B 1 101 ? -13.688 0.115 1.512 1 98.81 101 ALA B O 1
ATOM 1662 N N . LEU B 1 102 ? -13.664 -0.821 -0.501 1 98.88 102 LEU B N 1
ATOM 1663 C CA . LEU B 1 102 ? -13.062 0.359 -1.117 1 98.88 102 LEU B CA 1
ATOM 1664 C C . LEU B 1 102 ? -14 1.557 -1.023 1 98.88 102 LEU B C 1
ATOM 1666 O O . LEU B 1 102 ? -13.57 2.672 -0.731 1 98.88 102 LEU B O 1
ATOM 1670 N N . VAL B 1 103 ? -15.234 1.366 -1.242 1 98.88 103 VAL B N 1
ATOM 1671 C CA . VAL B 1 103 ? -16.234 2.426 -1.148 1 98.88 103 VAL B CA 1
ATOM 1672 C C . VAL B 1 103 ? -16.344 2.906 0.297 1 98.88 103 VAL B C 1
ATOM 1674 O O . VAL B 1 103 ? -16.344 4.113 0.558 1 98.88 103 VAL B O 1
ATOM 1677 N N . LEU B 1 104 ? -16.453 2.004 1.221 1 98.88 104 LEU B N 1
ATOM 1678 C CA . LEU B 1 104 ? -16.5 2.367 2.633 1 98.88 104 LEU B CA 1
ATOM 1679 C C . LEU B 1 104 ? -15.266 3.145 3.047 1 98.88 104 LEU B C 1
ATOM 1681 O O . LEU B 1 104 ? -15.352 4.094 3.828 1 98.88 104 LEU B O 1
ATOM 1685 N N . LEU B 1 105 ? -14.141 2.711 2.561 1 98.88 105 LEU B N 1
ATOM 1686 C CA . LEU B 1 105 ? -12.891 3.414 2.846 1 98.88 105 LEU B CA 1
ATOM 1687 C C . LEU B 1 105 ? -12.961 4.859 2.357 1 98.88 105 LEU B C 1
ATOM 1689 O O . LEU B 1 105 ? -12.547 5.777 3.07 1 98.88 105 LEU B O 1
ATOM 1693 N N . ALA B 1 106 ? -13.438 5.035 1.142 1 98.81 106 ALA B N 1
ATOM 1694 C CA . ALA B 1 106 ? -13.562 6.375 0.573 1 98.81 106 ALA B CA 1
ATOM 1695 C C . ALA B 1 106 ? -14.516 7.234 1.399 1 98.81 106 ALA B C 1
ATOM 1697 O O . ALA B 1 106 ? -14.227 8.398 1.686 1 98.81 106 ALA B O 1
ATOM 1698 N N . ILE B 1 107 ? -15.609 6.688 1.785 1 98.75 107 ILE B N 1
ATOM 1699 C CA . ILE B 1 107 ? -16.594 7.41 2.586 1 98.75 107 ILE B CA 1
ATOM 1700 C C . ILE B 1 107 ? -15.992 7.77 3.941 1 98.75 107 ILE B C 1
ATOM 1702 O O . ILE B 1 107 ? -16.125 8.906 4.406 1 98.75 107 ILE B O 1
ATOM 1706 N N . SER B 1 108 ? -15.367 6.805 4.566 1 98.62 108 SER B N 1
ATOM 1707 C CA . SER B 1 108 ? -14.711 7.035 5.848 1 98.62 108 SER B CA 1
ATOM 1708 C C . SER B 1 108 ? -13.688 8.164 5.746 1 98.62 108 SER B C 1
ATOM 1710 O O . SER B 1 108 ? -13.688 9.086 6.559 1 98.62 108 SER B O 1
ATOM 1712 N N . TYR B 1 109 ? -12.914 8.133 4.711 1 98.25 109 TYR B N 1
ATOM 1713 C CA . TYR B 1 109 ? -11.844 9.102 4.539 1 98.25 109 TYR B CA 1
ATOM 1714 C C . TYR B 1 109 ? -12.398 10.5 4.285 1 98.25 109 TYR B C 1
ATOM 1716 O O . TYR B 1 109 ? -11.984 11.469 4.93 1 98.25 109 TYR B O 1
ATOM 1724 N N . ILE B 1 110 ? -13.289 10.633 3.354 1 97.88 110 ILE B N 1
ATOM 1725 C CA . ILE B 1 110 ? -13.844 11.914 2.947 1 97.88 110 ILE B CA 1
ATOM 1726 C C . ILE B 1 110 ? -14.602 12.547 4.117 1 97.88 110 ILE B C 1
ATOM 1728 O O . ILE B 1 110 ? -14.453 13.742 4.387 1 97.88 110 ILE B O 1
ATOM 1732 N N . SER B 1 111 ? -15.414 11.766 4.797 1 97.94 111 SER B N 1
ATOM 1733 C CA . SER B 1 111 ? -16.156 12.297 5.938 1 97.94 111 SER B CA 1
ATOM 1734 C C . SER B 1 111 ? -15.219 12.688 7.07 1 97.94 111 SER B C 1
ATOM 1736 O O . SER B 1 111 ? -15.469 13.664 7.781 1 97.94 111 SER B O 1
ATOM 1738 N N . ARG B 1 112 ? -14.141 11.898 7.262 1 96.31 112 ARG B N 1
ATOM 1739 C CA . ARG B 1 112 ? -13.141 12.258 8.258 1 96.31 112 ARG B CA 1
ATOM 1740 C C . ARG B 1 112 ? -12.539 13.633 7.969 1 96.31 112 ARG B C 1
ATOM 1742 O O . ARG B 1 112 ? -12.469 14.484 8.859 1 96.31 112 ARG B O 1
ATOM 1749 N N . MET B 1 113 ? -12.203 13.867 6.707 1 95.38 113 MET B N 1
ATOM 1750 C CA . MET B 1 113 ? -11.578 15.117 6.281 1 95.38 113 MET B CA 1
ATOM 1751 C C . MET B 1 113 ? -12.562 16.281 6.387 1 95.38 113 MET B C 1
ATOM 1753 O O . MET B 1 113 ? -12.219 17.344 6.902 1 95.38 113 MET B O 1
ATOM 1757 N N . LYS B 1 114 ? -13.719 16.062 6 1 96 114 LYS B N 1
ATOM 1758 C CA . LYS B 1 114 ? -14.727 17.109 6.008 1 96 114 LYS B CA 1
ATOM 1759 C C . LYS B 1 114 ? -15.141 17.469 7.434 1 96 114 LYS B C 1
ATOM 1761 O O . LYS B 1 114 ? -15.461 18.625 7.727 1 96 114 LYS B O 1
ATOM 1766 N N . ALA B 1 115 ? -15.164 16.469 8.297 1 94.88 115 ALA B N 1
ATOM 1767 C CA . ALA B 1 115 ? -15.555 16.703 9.688 1 94.88 115 ALA B CA 1
ATOM 1768 C C . ALA B 1 115 ? -14.398 17.281 10.492 1 94.88 115 ALA B C 1
ATOM 1770 O O . ALA B 1 115 ? -14.586 17.703 11.641 1 94.88 115 ALA B O 1
ATOM 1771 N N . GLY B 1 116 ? -13.18 17.359 9.914 1 90.81 116 GLY B N 1
ATOM 1772 C CA . GLY B 1 116 ? -12.023 17.875 10.625 1 90.81 116 GLY B CA 1
ATOM 1773 C C . GLY B 1 116 ? -11.562 16.984 11.758 1 90.81 116 GLY B C 1
ATOM 1774 O O . GLY B 1 116 ? -11.102 17.469 12.797 1 90.81 116 GLY B O 1
ATOM 1775 N N . LEU B 1 117 ? -11.836 15.703 11.492 1 85.25 117 LEU B N 1
ATOM 1776 C CA . LEU B 1 117 ? -11.477 14.758 12.547 1 85.25 117 LEU B CA 1
ATOM 1777 C C . LEU B 1 117 ? -10.039 14.273 12.375 1 85.25 117 LEU B C 1
ATOM 1779 O O . LEU B 1 117 ? -9.57 14.078 11.25 1 85.25 117 LEU B O 1
ATOM 1783 N N . ASN B 1 118 ? -9.305 14.312 13.445 1 71.81 118 ASN B N 1
ATOM 1784 C CA . ASN B 1 118 ? -7.969 13.727 13.438 1 71.81 118 ASN B CA 1
ATOM 1785 C C . ASN B 1 118 ? -8 12.25 13.828 1 71.81 118 ASN B C 1
ATOM 1787 O O . ASN B 1 118 ? -8.812 11.844 14.664 1 71.81 118 ASN B O 1
#

InterPro domains:
  IPR032808 DoxX family [PF13564] (10-106)

Organism: NCBI:txid346377

Sequence (236 aa):
MKNLKTIFLVSTALLSLLLLMSAGIELFTAGARDTFVALGYPAYLSIPLGLAKIAGLIAFWLVKNPTIKEWAYAGFFFDFVLAASAHLISGFGNPMIAIIALVLLAISYISRMKAGLNMKNLKTIFLVSTALLSLLLLMSAGIELFTAGARDTFVALGYPAYLSIPLGLAKIAGLIAFWLVKNPTIKEWAYAGFFFDFVLAASAHLISGFGNPMIAIIALVLLAISYISRMKAGLN

Solvent-accessible surface area (backbone atoms only — not comparable to full-atom values): 11684 Å² total; per-residue (Å²): 104,70,63,32,47,50,49,19,52,51,29,43,50,53,42,46,52,55,46,50,53,52,21,48,39,26,62,74,37,72,63,36,32,54,51,29,46,71,54,40,33,54,44,76,52,28,47,61,49,15,52,49,45,50,52,34,50,45,28,70,74,70,48,68,54,58,68,57,36,47,36,33,52,40,49,50,51,54,49,24,53,49,49,23,47,40,15,61,72,58,64,48,75,72,35,59,62,30,48,50,44,45,50,31,48,51,49,21,49,52,26,28,59,75,49,68,58,108,105,71,64,34,48,50,50,20,53,50,29,44,50,55,42,46,52,54,46,50,53,50,22,47,39,26,63,72,38,71,64,34,33,52,49,29,45,70,53,39,33,54,44,77,52,29,47,60,49,15,51,49,47,50,51,35,50,46,28,69,75,71,48,68,55,58,66,56,35,46,35,30,52,40,51,51,51,54,50,25,54,51,48,23,48,41,17,63,72,58,64,48,74,72,35,59,62,30,48,51,45,45,50,29,50,50,49,21,49,53,26,29,59,75,48,69,57,108

Foldseek 3Di:
DVVLVVLLVVLLVVLLVLLLVQLCCLQPHPVQLVLCVLLVHHSVVSNVVSVLSVLLNCCVPPNQDVVSVVVSLVVLLVVLVVQLVSCVVSVPDDNVSSVSSNVSSVSNVVSCVVVVHD/DVVLVVLLVVLLVVLLVLLLVQLCCLQPHPVQLVLCVLLVHHSVVSNVVSVLSVLLNCCVPPNQDVVSVVVSLVVLLVVLVVQLVSCVVSVPDDNVSSVSSNVSSVSNVVSCVVVVHD

pLDDT: mean 96.48, std 4.17, range [70.56, 98.88]

Radius of gyration: 18.37 Å; Cα contacts (8 Å, |Δi|>4): 269; chains: 2; bounding box: 46×45×40 Å

Secondary structure (DSSP, 8-state):
-HHHHHHHHHHHHHHHHHHHHHHHHHHH-HHHHHHHHHTTS-GGGHHHHHHH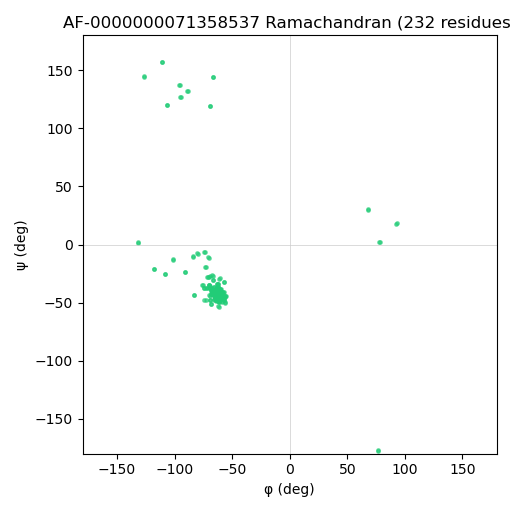HHHHHHHHHH---HHHHHHHHHHHHHHHHHHHHHHHHH--S-THHHHHHHHHHHHHHHHHHHHT--/-HHHHHHHHHHHHHHHHHHHHHHHHHHH-HHHHHHHHHTTS-GGGHHHHHHHHHHHHHHHHH---HHHHHHHHHHHHHHHHHHHHHHHHH--S-THHHHHHHHHHHHHHHHHHHHT--

=== Feature glossary ===
The record interleaves many kinds of information about one protein. Here is each kind framed as the question it answers.

Q: What are the backbone torsion angles?
A: φ (phi) and ψ (psi) are the two rotatable backbone dihedrals per residue: φ is the C(i-1)–N–Cα–C torsion, ψ is the N–Cα–C–N(i+1) torsion, both in degrees on (−180°, 180°]. α-helical residues cluster near (−60°, −45°); β-strand residues near (−120°, +130°). A Ramachandran plot is simply a scatter of (φ, ψ) for every residue.

Q: What is the amino-acid chain?
A: This is the polypeptide sequence — one letter per residue, N-terminus first. Length ranges from a few dozen residues for small domains to over a thousand for large multi-domain proteins.

Q: How mobile is each atom in the crystal?
A: For experimental (PDB) structures, the B-factor (temperature factor) quantifies the positional spread of each atom in the crystal — a combination of thermal vibration and static disorder — in units of Å². High B-factors mark flexible loops or poorly resolved regions; low B-factors mark the rigid, well-ordered core.

Q: Are the domains correctly placed relative to each other?
A: Predicted Aligned Error (PAE) is an AlphaFold confidence matrix: entry (i, j) is the expected error in the position of residue j, in ångströms, when the prediction is superimposed on the true structure at residue i. Low PAE within a block of residues means that block is internally rigid and well-predicted; high PAE between two blocks means their relative placement is uncertain even if each block individually is confident.

Q: How confident is the AlphaFold model at each residue?
A: pLDDT is the predicted lDDT-Cα score: AlphaFold's confidence that the local environment of each residue (all inter-atomic distances within 15 Å) is correctly placed. It is a per-residue number between 0 and 100, with higher meaning more reliable.

Q: What family and function is it annotated with?
A: Functional annotations link the protein to curated databases. InterPro entries identify conserved domains and families by matching the sequence against member-database signatures (Pfam, PROSITE, CDD, …). Gene Ontology (GO) terms describe molecular function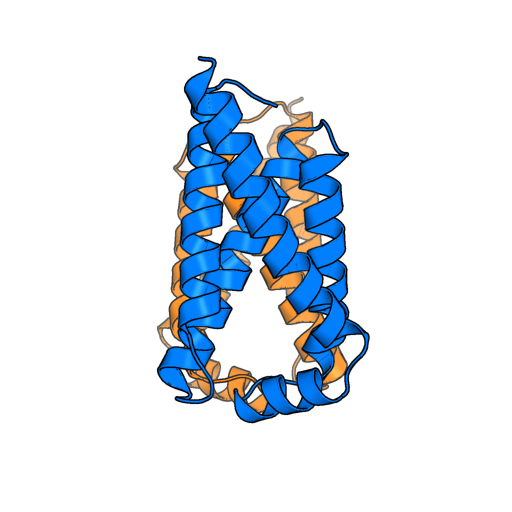, biological process, and cellular component in a controlled vocabulary. CATH places the structure in a hierarchical fold classification (Class/Architecture/Topology/Homologous-superfamily). The organism is the source species.

Q: How big and how compact is the whole molecule?
A: Three whole-structure scalars: the radius of gyration (RMS distance of Cα from centroid, in Å), the count of Cα–Cα contacts (pairs closer than 8 Å and separated by more than four residues in sequence — i.e. tertiary, not local, contacts), and the bounding-box dimensions. Together they distinguish compact globular folds from extended fibres or disordered chains.

Q: What known structures does this most resemble?
A: The Foldseek neighbor list gives the closest experimentally determined structures in the PDB, ranked by structural alignment. TM-score near 1 means near-identical fold; near 0.3 means only rough topology match. This is how one finds what a novel AlphaFold prediction most resembles in the solved-structure universe.

Q: Which residues are buried vs exposed?
A: SASA measures how much of the protein is reachable by solvent. It is computed by rolling a water-sized probe over the atomic surface and summing the exposed area (Å²). Per-residue SASA distinguishes core (buried, low SASA) from surface (exposed, high SASA) residues; total SASA is a whole-molecule size measure.

Q: Which residues are in helices, strands, or loops?
A: Eight-state secondary structure (DSSP): H is the canonical α-helix, G the tighter 3₁₀-helix, I the wider π-helix; E/B are β-structure, T and S are turns and bends, and '-' is everything else. DSSP derives these from the pattern of main-chain N–H···O=C hydrogen bonds, not from the sequence.

Q: Where is each backbone atom in 3D?
A: Structure coordinates are given as an mmCIF _atom_site loop: one row per atom with element, residue name, chain id, sequence number, and x/y/z position in Å. Only the four main-chain atoms per residue are included here; side chains are omitted to keep the record compact.

Q: What if only a Cα trace is available?
A: Three-state secondary structure (P-SEA) collapses the eight DSSP classes into helix (a), strand (b), and coil (c). P-SEA assigns these from Cα geometry alone — distances and angles — without requiring backbone oxygens, so it works on any Cα trace.

Q: What do the rendered images show?
A: The six renders are orthographic views along the three Cartesian axes in both directions. Representation (cartoon, sticks, or surface) and color scheme (sequence-rainbow or by-chain) vary across proteins so the training set covers all the common visualization conventions.

Q: What does the local fold look like, residue by residue?
A: Foldseek's 3Di representation compresses backbone geometry into a per-residue letter drawn from a learned twenty-state alphabet. It captures the tertiary interaction pattern around each residue — which residues are packed against it in space, regardless of where they are in sequence.

Q: What do the diagnostic plots show?
A: The contact map is a binary N×N matrix image: pixel (i, j) is dark where Cα_i and Cα_j are within 8 Å and |i−j|>4. Because the |i−j|>4 filter removes local helical contacts, off-diagonal stripes parallel to the main diagonal indicate parallel β-sheets; stripes perpendicular to it indicate antiparallel β-sheets. The Ramachandran plot scatters every residue's (φ, ψ) pair against the sterically allowed regions. The PAE heatmap renders the predicted-aligned-error matrix.